Protein AF-A0AA88HQF0-F1 (afdb_monomer)

pLDDT: mean 72.41, std 20.45, range [32.59, 97.12]

Mean predicted aligned error: 21.18 Å

Solvent-accessible surface area (backbone atoms only — not comparable to full-atom values): 15411 Å² total; per-residue (Å²): 132,87,73,58,69,76,57,49,56,56,35,41,77,67,67,73,49,77,79,81,78,86,76,82,91,77,90,75,80,84,73,92,76,80,83,90,79,93,75,92,86,86,90,82,86,78,96,74,83,75,75,95,78,65,99,79,62,63,54,48,76,25,28,71,57,67,79,45,75,87,54,70,50,49,73,64,42,56,69,72,35,57,81,57,83,71,72,57,70,68,60,51,53,57,47,52,58,50,37,74,78,28,57,73,53,92,62,50,42,83,44,80,36,49,22,76,67,44,60,35,30,36,29,78,84,76,62,27,32,21,77,39,41,82,70,37,96,79,41,56,75,40,76,43,73,64,59,59,36,54,54,50,52,54,48,52,53,50,52,53,54,51,54,58,55,63,73,75,68,87,88,81,92,78,91,82,84,90,84,92,87,89,91,80,97,68,87,78,68,57,67,72,55,56,52,50,51,55,53,49,50,55,53,32,52,78,66,71,65,58,87,78,57,100,77,75,63,55,92,84,42,71,71,68,78,46,97,66,87,79,85,132

InterPro domains:
  IPR001202 WW domain [PS50020] (102-136)
  IPR036020 WW domain superfamily [SSF51045] (98-138)

Foldseek 3Di:
DDDDPVVVVVCVVVVNDDPPDDDDDDPDDPDDDDDDDDDDDDDDDDPPPDDPPDPPQQDDQQALCVLPLPDGDDPCRPVVRDDPPDADPVQVVVVVVLCVVVPADPQKDWDQRNNNSAIWIARNVPRWIFRHHPRDPPTDTDHDSVVVSVVVVVVVVVVVVVVVVVVPDDDDDDDDDDDDDDDDDDPPDPVVVVVVVVVVVVVCVVVVNDPDPPPNDDPPDPVVVDPDDDDD

Secondary structure (DSSP, 8-state):
-PPPHHHHHHHHHTT-S---------------------------S---------TT--S-TT-TTTT-TTPPPPHHHHHHS----SPPHHHHHHHHHHHHHSPPPTTEEEEEETTTTEEEEEETTT--EESS-TTSTT---B--HHHHHHHHHHHHHHHHHHHHHHHS----------------------HHHHHHHHHHHHHHHTTT-----TT---TTSGGGG--PPPP-

Sequence (232 aa):
MPLPPALAARLAKRGLLSKTVENESQEEIIAEDYDDRISKENISSNENKEEAGDSETLICRACPNKWNAYHACSIFCRQHWSLSLDPDPEYEKRRQLMLSQYPVPEGWKDVYDPGCKRHYYWCMASDEVSWFPPGHPKFYAGPPASKFREEIYQKEEQEENAADSAESGEESESDSSSEESVLSEEEEKPRRVIEREKKQEKRNVAKGKGKVEFNDLDPMDPASYSDIPRGD

Radius of gyration: 34.06 Å; Cα contacts (8 Å, |Δi|>4): 147; chains: 1; bounding box: 74×84×81 Å

Nearest PDB structures (foldseek):
  5v8w-assembly4_G  TM=4.209E-01  e=9.866E+00  Homo sapiens

Organism: Artemia franciscana (NCBI:txid6661)

Structure (mmCIF, N/CA/C/O backbone):
data_AF-A0AA88HQF0-F1
#
_entry.id   AF-A0AA88HQF0-F1
#
loop_
_atom_site.group_PDB
_atom_site.id
_atom_site.type_symbol
_atom_site.label_atom_id
_atom_site.label_alt_id
_atom_site.label_comp_id
_atom_site.label_asym_id
_atom_site.label_entity_id
_atom_site.label_seq_id
_atom_site.pdbx_PDB_ins_code
_atom_site.Cartn_x
_atom_site.Cartn_y
_atom_site.Cartn_z
_atom_site.occupancy
_atom_site.B_iso_or_equiv
_atom_site.auth_seq_id
_atom_site.auth_comp_id
_atom_site.auth_asym_id
_atom_site.auth_atom_id
_atom_site.pdbx_PDB_model_num
ATOM 1 N N . MET A 1 1 ? 8.906 -2.727 -60.456 1.00 63.53 1 MET A N 1
ATOM 2 C CA . MET A 1 1 ? 9.831 -3.782 -60.932 1.00 63.53 1 MET A CA 1
ATOM 3 C C . MET A 1 1 ? 9.444 -5.084 -60.248 1.00 63.53 1 MET A C 1
ATOM 5 O O . MET A 1 1 ? 9.304 -5.050 -59.030 1.00 63.53 1 MET A O 1
ATOM 9 N N . PRO A 1 2 ? 9.204 -6.186 -60.976 1.00 78.06 2 PRO A N 1
ATOM 10 C CA . PRO A 1 2 ? 8.849 -7.462 -60.356 1.00 78.06 2 PRO A CA 1
ATOM 11 C C . PRO A 1 2 ? 10.012 -7.987 -59.503 1.00 78.06 2 PRO A C 1
ATOM 13 O O . PRO A 1 2 ? 11.174 -7.889 -59.901 1.00 78.06 2 PRO A O 1
ATOM 16 N N . LEU A 1 3 ? 9.702 -8.515 -58.315 1.00 80.62 3 LEU A N 1
ATOM 17 C CA . LEU A 1 3 ? 10.710 -9.104 -57.433 1.00 80.62 3 LEU A CA 1
ATOM 18 C C . LEU A 1 3 ? 11.290 -10.377 -58.075 1.00 80.62 3 LEU A C 1
ATOM 20 O O . LEU A 1 3 ? 10.532 -11.181 -58.622 1.00 80.62 3 LEU A O 1
ATOM 24 N N . PRO A 1 4 ? 12.611 -10.613 -57.984 1.00 87.00 4 PRO A N 1
ATOM 25 C CA . PRO A 1 4 ? 13.206 -11.848 -58.473 1.00 87.00 4 PRO A CA 1
ATOM 26 C C . PRO A 1 4 ? 12.623 -13.065 -57.724 1.00 87.00 4 PRO A C 1
ATOM 28 O O . PRO A 1 4 ? 12.470 -13.025 -56.496 1.00 87.00 4 PRO A O 1
ATOM 31 N N . PRO A 1 5 ? 12.333 -14.174 -58.428 1.00 83.00 5 PRO A N 1
ATOM 32 C CA . PRO A 1 5 ? 11.525 -15.288 -57.913 1.00 83.00 5 PRO A CA 1
ATOM 33 C C . PRO A 1 5 ? 12.120 -15.956 -56.664 1.00 83.00 5 PRO A C 1
ATOM 35 O O . PRO A 1 5 ? 11.392 -16.362 -55.758 1.00 83.00 5 PRO A O 1
ATOM 38 N N . ALA A 1 6 ? 13.451 -16.004 -56.558 1.00 81.75 6 ALA A N 1
ATOM 39 C CA . ALA A 1 6 ? 14.142 -16.545 -55.386 1.00 81.75 6 ALA A CA 1
ATOM 40 C C . ALA A 1 6 ? 13.925 -15.702 -54.112 1.00 81.75 6 ALA A C 1
ATOM 42 O O . ALA A 1 6 ? 13.880 -16.239 -53.002 1.00 81.75 6 ALA A O 1
ATOM 43 N N . LEU A 1 7 ? 13.784 -14.383 -54.263 1.00 84.12 7 LEU A N 1
ATOM 44 C CA . LEU A 1 7 ? 13.564 -13.452 -53.158 1.00 84.12 7 LEU A CA 1
ATOM 45 C C . LEU A 1 7 ? 12.087 -13.486 -52.734 1.00 84.12 7 LEU A C 1
ATOM 47 O O . LEU A 1 7 ? 11.796 -13.613 -51.546 1.00 84.12 7 LEU A O 1
ATOM 51 N N . ALA A 1 8 ? 11.164 -13.519 -53.701 1.00 85.56 8 ALA A N 1
ATOM 52 C CA . ALA A 1 8 ? 9.730 -13.667 -53.446 1.00 85.56 8 ALA A CA 1
ATOM 53 C C . ALA A 1 8 ? 9.399 -14.954 -52.664 1.00 85.56 8 ALA A C 1
ATOM 55 O O . ALA A 1 8 ? 8.691 -14.902 -51.662 1.00 85.56 8 ALA A O 1
ATOM 56 N N . ALA A 1 9 ? 9.989 -16.099 -53.026 1.00 84.19 9 ALA A N 1
ATOM 57 C CA . ALA A 1 9 ? 9.783 -17.354 -52.294 1.00 84.19 9 ALA A CA 1
ATOM 58 C C . ALA A 1 9 ? 10.286 -17.292 -50.839 1.00 84.19 9 ALA A C 1
ATOM 60 O O . ALA A 1 9 ? 9.684 -17.872 -49.934 1.00 84.19 9 ALA A O 1
ATOM 61 N N . ARG A 1 10 ? 11.392 -16.577 -50.592 1.00 88.25 10 ARG A N 1
ATOM 62 C CA . ARG A 1 10 ? 11.942 -16.382 -49.241 1.00 88.25 10 ARG A CA 1
ATOM 63 C C . ARG A 1 10 ? 11.083 -15.455 -48.388 1.00 88.25 10 ARG A C 1
ATOM 65 O O . ARG A 1 10 ? 10.950 -15.707 -47.194 1.00 88.25 10 ARG A O 1
ATOM 72 N N . LEU A 1 11 ? 10.515 -14.413 -48.986 1.00 87.06 11 LEU A N 1
ATOM 73 C CA . LEU A 1 11 ? 9.600 -13.497 -48.306 1.00 87.06 11 LEU A CA 1
ATOM 74 C C . LEU A 1 11 ? 8.249 -14.163 -48.022 1.00 87.06 11 LEU A C 1
ATOM 76 O O . LEU A 1 11 ? 7.747 -14.044 -46.910 1.00 87.06 11 LEU A O 1
ATOM 80 N N . ALA A 1 12 ? 7.723 -14.955 -48.961 1.00 83.19 12 ALA A N 1
ATOM 81 C CA . ALA A 1 12 ? 6.502 -15.737 -48.766 1.00 83.19 12 ALA A CA 1
ATOM 82 C C . ALA A 1 12 ? 6.648 -16.765 -47.630 1.00 83.19 12 ALA A C 1
ATOM 84 O O . ALA A 1 12 ? 5.784 -16.852 -46.765 1.00 83.19 12 ALA A O 1
ATOM 85 N N . LYS A 1 13 ? 7.785 -17.477 -47.549 1.00 84.56 13 LYS A N 1
ATOM 86 C CA . LYS A 1 13 ? 8.086 -18.387 -46.423 1.00 84.56 13 LYS A CA 1
ATOM 87 C C . LYS A 1 13 ? 8.153 -17.687 -45.063 1.00 84.56 13 LYS A C 1
ATOM 89 O O . LYS A 1 13 ? 8.013 -18.345 -44.040 1.00 84.56 13 LYS A O 1
ATOM 94 N N . ARG A 1 14 ? 8.404 -16.378 -45.051 1.00 88.56 14 ARG A N 1
ATOM 95 C CA . ARG A 1 14 ? 8.446 -15.543 -43.845 1.00 88.56 14 ARG A CA 1
ATOM 96 C C . ARG A 1 14 ? 7.137 -14.793 -43.587 1.00 88.56 14 ARG A C 1
ATOM 98 O O . ARG A 1 14 ? 7.100 -13.979 -42.676 1.00 88.56 14 ARG A O 1
ATOM 105 N N . GLY A 1 15 ? 6.093 -15.039 -44.384 1.00 80.81 15 GLY A N 1
ATOM 106 C CA . GLY A 1 15 ? 4.798 -14.365 -44.255 1.00 80.81 15 GLY A CA 1
ATOM 107 C C . GLY A 1 15 ? 4.809 -12.886 -44.656 1.00 80.81 15 GLY A C 1
ATOM 108 O O . GLY A 1 15 ? 3.868 -12.170 -44.347 1.00 80.81 15 GLY A O 1
ATOM 109 N N . LEU A 1 16 ? 5.858 -12.416 -45.340 1.00 82.81 16 LEU A N 1
ATOM 110 C CA . LEU A 1 16 ? 6.041 -11.004 -45.714 1.00 82.81 16 LEU A CA 1
ATOM 111 C C . LEU A 1 16 ? 5.408 -10.639 -47.066 1.00 82.81 16 LEU A C 1
ATOM 113 O O . LEU A 1 16 ? 5.425 -9.478 -47.461 1.00 82.81 16 LEU A O 1
ATOM 117 N N . LEU A 1 17 ? 4.885 -11.625 -47.795 1.00 72.31 17 LEU A N 1
ATOM 118 C CA . LEU A 1 17 ? 4.104 -11.418 -49.010 1.00 72.31 17 LEU A CA 1
ATOM 119 C C . LEU A 1 17 ? 2.724 -12.029 -48.785 1.00 72.31 17 LEU A C 1
ATOM 121 O O . LEU A 1 17 ? 2.597 -13.254 -48.716 1.00 72.31 17 LEU A O 1
ATOM 125 N N . SER A 1 18 ? 1.702 -11.181 -48.671 1.00 62.44 18 SER A N 1
ATOM 126 C CA . SER A 1 18 ? 0.315 -11.615 -48.789 1.00 62.44 18 SER A CA 1
ATOM 127 C C . SER A 1 18 ? 0.100 -12.098 -50.222 1.00 62.44 18 SER A C 1
ATOM 129 O O . SER A 1 18 ? 0.489 -11.436 -51.185 1.00 62.44 18 SER A O 1
ATOM 131 N N . LYS A 1 19 ? -0.469 -13.296 -50.382 1.00 53.62 19 LYS A N 1
ATOM 132 C CA . LYS A 1 19 ? -0.959 -13.744 -51.687 1.00 53.62 19 LYS A CA 1
ATOM 133 C C . LYS A 1 19 ? -1.971 -12.700 -52.152 1.00 53.62 19 LYS A C 1
ATOM 135 O O . LYS A 1 19 ? -3.024 -12.565 -51.539 1.00 53.62 19 LYS A O 1
ATOM 140 N N . THR A 1 20 ? -1.639 -11.966 -53.205 1.00 44.56 20 THR A N 1
ATOM 141 C CA . THR A 1 20 ? -2.606 -11.193 -53.977 1.00 44.56 20 THR A CA 1
ATOM 142 C C . THR A 1 20 ? -3.605 -12.189 -54.550 1.00 44.56 20 THR A C 1
ATOM 144 O O . THR A 1 20 ? -3.303 -12.912 -55.499 1.00 44.56 20 THR A O 1
ATOM 147 N N . VAL A 1 21 ? -4.751 -12.300 -53.885 1.00 43.12 21 VAL A N 1
ATOM 148 C CA . VAL A 1 21 ? -5.935 -12.971 -54.407 1.00 43.12 21 VAL A CA 1
ATOM 149 C C . VAL A 1 21 ? -6.548 -11.992 -55.399 1.00 43.12 21 VAL A C 1
ATOM 151 O O . VAL A 1 21 ? -7.242 -11.060 -55.010 1.00 43.12 21 VAL A O 1
ATOM 154 N N . GLU A 1 22 ? -6.227 -12.159 -56.677 1.00 41.03 22 GLU A N 1
ATOM 155 C CA . GLU A 1 22 ? -7.126 -11.718 -57.737 1.00 41.03 22 GLU A CA 1
ATOM 156 C C . GLU A 1 22 ? -8.150 -12.839 -57.928 1.00 41.03 22 GLU A C 1
ATOM 158 O O . GLU A 1 22 ? -7.775 -13.951 -58.293 1.00 41.03 22 GLU A O 1
ATOM 163 N N . ASN A 1 23 ? -9.408 -12.558 -57.586 1.00 37.12 23 ASN A N 1
ATOM 164 C CA . ASN A 1 23 ? -10.603 -13.199 -58.134 1.00 37.12 23 ASN A CA 1
ATOM 165 C C . ASN A 1 23 ? -11.825 -12.324 -57.802 1.00 37.12 23 ASN A C 1
ATOM 167 O O . ASN A 1 23 ? -12.259 -12.241 -56.659 1.00 37.12 23 ASN A O 1
ATOM 171 N N . GLU A 1 24 ? -12.267 -11.604 -58.832 1.00 38.41 24 GLU A N 1
ATOM 172 C CA . GLU A 1 24 ? -13.650 -11.431 -59.297 1.00 38.41 24 GLU A CA 1
ATOM 173 C C . GLU A 1 24 ? -14.805 -11.381 -58.270 1.00 38.41 24 GLU A C 1
ATOM 175 O O . GLU A 1 24 ? -15.213 -12.380 -57.689 1.00 38.41 24 GLU A O 1
ATOM 180 N N . SER A 1 25 ? -15.404 -10.185 -58.188 1.00 47.59 25 SER A N 1
ATOM 181 C CA . SER A 1 25 ? -16.850 -9.912 -58.100 1.00 47.59 25 SER A CA 1
ATOM 182 C C . SER A 1 25 ? -17.719 -10.817 -57.217 1.00 47.59 25 SER A C 1
ATOM 184 O O . SER A 1 25 ? -18.354 -11.742 -57.721 1.00 47.59 25 SER A O 1
ATOM 186 N N . GLN A 1 26 ? -17.909 -10.420 -55.957 1.00 38.53 26 GLN A N 1
ATOM 187 C CA . GLN A 1 26 ? -19.184 -10.601 -55.258 1.00 38.53 26 GLN A CA 1
ATOM 188 C C . GLN A 1 26 ? -19.494 -9.318 -54.477 1.00 38.53 26 GLN A C 1
ATOM 190 O O . GLN A 1 26 ? -18.793 -8.951 -5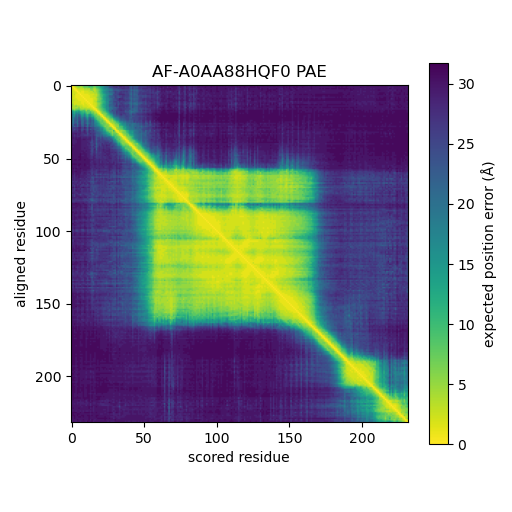3.539 1.00 38.53 26 GLN A O 1
ATOM 195 N N . GLU A 1 27 ? -20.511 -8.590 -54.938 1.00 46.66 27 GLU A N 1
ATOM 196 C CA . GLU A 1 27 ? -21.174 -7.538 -54.171 1.00 46.66 27 GLU A CA 1
ATOM 197 C C . GLU A 1 27 ? -21.836 -8.198 -52.957 1.00 46.66 27 GLU A C 1
ATOM 199 O O . GLU A 1 27 ? -22.872 -8.850 -53.086 1.00 46.66 27 GLU A O 1
ATOM 204 N N . GLU A 1 28 ? -21.225 -8.078 -51.781 1.00 47.44 28 GLU A N 1
ATOM 205 C CA . GLU A 1 28 ? -21.822 -8.557 -50.538 1.00 47.44 28 GLU A CA 1
ATOM 206 C C . GLU A 1 28 ? -22.575 -7.420 -49.849 1.00 47.44 28 GLU A C 1
ATOM 208 O O . GLU A 1 28 ? -22.025 -6.417 -49.393 1.00 47.44 28 GLU A O 1
ATOM 213 N N . ILE A 1 29 ? -23.890 -7.608 -49.838 1.00 47.50 29 ILE A N 1
ATOM 214 C CA . ILE A 1 29 ? -24.902 -6.843 -49.126 1.00 47.50 29 ILE A CA 1
ATOM 215 C C . ILE A 1 29 ? -24.632 -7.025 -47.630 1.00 47.50 29 ILE A C 1
ATOM 217 O O . ILE A 1 29 ? -24.851 -8.105 -47.084 1.00 47.50 29 ILE A O 1
ATOM 221 N N . ILE A 1 30 ? -24.157 -5.973 -46.964 1.00 39.47 30 ILE A N 1
ATOM 222 C CA . ILE A 1 30 ? -24.035 -5.938 -45.504 1.00 39.47 30 ILE A CA 1
ATOM 223 C C . ILE A 1 30 ? -25.450 -5.731 -44.958 1.00 39.47 30 ILE A C 1
ATOM 225 O O . ILE A 1 30 ? -25.899 -4.604 -44.761 1.00 39.47 30 ILE A O 1
ATOM 229 N N . ALA A 1 31 ? -26.189 -6.829 -44.812 1.00 43.91 31 ALA A N 1
ATOM 230 C CA . ALA A 1 31 ? -27.416 -6.836 -44.038 1.00 43.91 31 ALA A CA 1
ATOM 231 C C . ALA A 1 31 ? -27.040 -6.750 -42.555 1.00 43.91 31 ALA A C 1
ATOM 233 O O . ALA A 1 31 ? -26.369 -7.630 -42.017 1.00 43.91 31 ALA A O 1
ATOM 234 N N . GLU A 1 32 ? -27.464 -5.661 -41.922 1.00 47.69 32 GLU A N 1
ATOM 235 C CA . GLU A 1 32 ? -27.621 -5.558 -40.478 1.00 47.69 32 GLU A CA 1
ATOM 236 C C . GLU A 1 32 ? -28.616 -6.640 -40.038 1.00 47.69 32 GLU A C 1
ATOM 238 O O . GLU A 1 32 ? -29.811 -6.523 -40.305 1.00 47.69 32 GLU A O 1
ATOM 243 N N . ASP A 1 33 ? -28.133 -7.704 -39.394 1.00 52.19 33 ASP A N 1
ATOM 244 C CA . ASP A 1 33 ? -28.995 -8.585 -38.615 1.00 52.19 33 ASP A CA 1
ATOM 245 C C . ASP A 1 33 ? -28.319 -8.977 -37.298 1.00 52.19 33 ASP A C 1
ATOM 247 O O . ASP A 1 33 ? -27.108 -9.189 -37.206 1.00 52.19 33 ASP A O 1
ATOM 251 N N . TYR A 1 34 ? -29.149 -8.949 -36.270 1.00 49.88 34 TYR A N 1
ATOM 252 C CA . TYR A 1 34 ? -28.837 -8.764 -34.861 1.00 49.88 34 TYR A CA 1
ATOM 253 C C . TYR A 1 34 ? -28.250 -9.998 -34.150 1.00 49.88 34 TYR A C 1
ATOM 255 O O . TYR A 1 34 ? -28.480 -11.139 -34.538 1.00 49.88 34 TYR A O 1
ATOM 263 N N . ASP A 1 35 ? -27.548 -9.698 -33.054 1.00 52.38 35 ASP A N 1
ATOM 264 C CA . ASP A 1 35 ? -27.353 -10.433 -31.793 1.00 52.38 35 ASP A CA 1
ATOM 265 C C . ASP A 1 35 ? -27.401 -11.977 -31.725 1.00 52.38 35 ASP A C 1
ATOM 267 O O . ASP A 1 35 ? -28.382 -12.656 -32.019 1.00 52.38 35 ASP A O 1
ATOM 271 N N . ASP A 1 36 ? -26.345 -12.477 -31.073 1.00 52.47 36 ASP A N 1
ATOM 272 C CA . ASP A 1 36 ? -26.303 -13.651 -30.201 1.00 52.47 36 ASP A CA 1
ATOM 273 C C . ASP A 1 36 ? -26.620 -15.035 -30.787 1.00 52.47 36 ASP A C 1
ATOM 275 O O . ASP A 1 36 ? -27.718 -15.579 -30.651 1.00 52.47 36 ASP A O 1
ATOM 279 N N . ARG A 1 37 ? -25.547 -15.738 -31.189 1.00 42.09 37 ARG A N 1
ATOM 280 C CA . ARG A 1 37 ? -25.244 -17.064 -30.612 1.00 42.09 37 ARG A CA 1
ATOM 281 C C . ARG A 1 37 ? -23.806 -17.522 -30.852 1.00 42.09 37 ARG A C 1
ATOM 283 O O . ARG A 1 37 ? -23.374 -17.828 -31.957 1.00 42.09 37 ARG A O 1
ATOM 290 N N . ILE A 1 38 ? -23.108 -17.657 -29.730 1.00 49.81 38 ILE A N 1
ATOM 291 C CA . ILE A 1 38 ? -21.856 -18.382 -29.523 1.00 49.81 38 ILE A CA 1
ATOM 292 C C . ILE A 1 38 ? -21.852 -19.721 -30.280 1.00 49.81 38 ILE A C 1
ATOM 294 O O . ILE A 1 38 ? -22.643 -20.613 -29.977 1.00 49.81 38 ILE A O 1
ATOM 298 N N . SER A 1 39 ? -20.864 -19.921 -31.152 1.00 37.00 39 SER A N 1
ATOM 299 C CA . SER A 1 39 ? -20.267 -21.242 -31.350 1.00 37.00 39 SER A CA 1
ATOM 300 C C . SER A 1 39 ? -18.747 -21.107 -31.366 1.00 37.00 39 SER A C 1
ATOM 302 O O . SER A 1 39 ? -18.141 -20.383 -32.150 1.00 37.00 39 SER A O 1
ATOM 304 N N . LYS A 1 40 ? -18.151 -21.742 -30.358 1.00 47.88 40 LYS A N 1
ATOM 305 C CA . LYS A 1 40 ? -16.718 -21.909 -30.163 1.00 47.88 40 LYS A CA 1
ATOM 306 C C . LYS A 1 40 ? -16.168 -22.675 -31.358 1.00 47.88 40 LYS A C 1
ATOM 308 O O . LYS A 1 40 ? -16.603 -23.800 -31.538 1.00 47.88 40 LYS A O 1
ATOM 313 N N . GLU A 1 41 ? -15.199 -22.113 -32.075 1.00 39.25 41 GLU A N 1
ATOM 314 C CA . GLU A 1 41 ? -14.149 -22.864 -32.780 1.00 39.25 41 GLU A CA 1
ATOM 315 C C . GLU A 1 41 ? -13.115 -21.895 -33.375 1.00 39.25 41 GLU A C 1
ATOM 317 O O . GLU A 1 41 ? -13.228 -21.444 -34.509 1.00 39.25 41 GLU A O 1
ATOM 322 N N . ASN A 1 42 ? -12.140 -21.508 -32.541 1.00 34.28 42 ASN A N 1
ATOM 323 C CA . ASN A 1 42 ? -10.717 -21.325 -32.879 1.00 34.28 42 ASN A CA 1
ATOM 324 C C . ASN A 1 42 ? -9.990 -20.669 -31.693 1.00 34.28 42 ASN A C 1
ATOM 326 O O . ASN A 1 42 ? -9.655 -19.487 -31.694 1.00 34.28 42 ASN A O 1
ATOM 330 N N . ILE A 1 43 ? -9.766 -21.468 -30.646 1.00 46.25 43 ILE A N 1
ATOM 331 C CA . ILE A 1 43 ? -8.831 -21.166 -29.559 1.00 46.25 43 ILE A CA 1
ATOM 332 C C . ILE A 1 43 ? -7.610 -22.061 -29.763 1.00 46.25 43 ILE A C 1
ATOM 334 O O . ILE A 1 43 ? -7.658 -23.249 -29.464 1.00 46.25 43 ILE A O 1
ATOM 338 N N . SER A 1 44 ? -6.542 -21.476 -30.300 1.00 33.03 44 SER A N 1
ATOM 339 C CA . SER A 1 44 ? -5.134 -21.866 -30.133 1.00 33.03 44 SER A CA 1
ATOM 340 C C . SER A 1 44 ? -4.338 -20.769 -30.852 1.00 33.03 44 SER A C 1
ATOM 342 O O . SER A 1 44 ? -4.494 -20.600 -32.052 1.00 33.03 44 SER A O 1
ATOM 344 N N . SER A 1 45 ? -3.540 -19.904 -30.241 1.00 36.34 45 SER A N 1
ATOM 345 C CA . SER A 1 45 ? -2.760 -20.011 -29.016 1.00 36.34 45 SER A CA 1
ATOM 346 C C . SER A 1 45 ? -2.261 -18.604 -28.674 1.00 36.34 45 SER A C 1
ATOM 348 O O . SER A 1 45 ? -1.435 -18.060 -29.407 1.00 36.34 45 SER A O 1
ATOM 350 N N . ASN A 1 46 ? -2.754 -18.018 -27.585 1.00 33.16 46 ASN A N 1
ATOM 351 C CA . ASN A 1 46 ? -2.000 -17.019 -26.830 1.00 33.16 46 ASN A CA 1
ATOM 352 C C . ASN A 1 46 ? -2.584 -16.939 -25.415 1.00 33.16 46 ASN A C 1
ATOM 354 O O . ASN A 1 46 ? -3.475 -16.143 -25.120 1.00 33.16 46 ASN A O 1
ATOM 358 N N . GLU A 1 47 ? -2.125 -17.837 -24.549 1.00 40.88 47 GLU A N 1
ATOM 359 C CA . GLU A 1 47 ? -2.342 -17.729 -23.111 1.00 40.88 47 GLU A CA 1
ATOM 360 C C . GLU A 1 47 ? -1.444 -16.609 -22.585 1.00 40.88 47 GLU A C 1
ATOM 362 O O . GLU A 1 47 ? -0.303 -16.828 -22.208 1.00 40.88 47 GLU A O 1
ATOM 367 N N . ASN A 1 48 ? -1.966 -15.388 -22.657 1.00 36.28 48 ASN A N 1
ATOM 368 C CA . ASN A 1 48 ? -1.673 -14.274 -21.758 1.00 36.28 48 ASN A CA 1
ATOM 369 C C . ASN A 1 48 ? -2.941 -13.425 -21.721 1.00 36.28 48 ASN A C 1
ATOM 371 O O . ASN A 1 48 ? -3.022 -12.321 -22.253 1.00 36.28 48 ASN A O 1
ATOM 375 N N . LYS A 1 49 ? -3.985 -14.028 -21.158 1.00 40.31 49 LYS A N 1
ATOM 376 C CA . LYS A 1 49 ? -5.238 -13.365 -20.824 1.00 40.31 49 LYS A CA 1
ATOM 377 C C . LYS A 1 49 ? -5.106 -12.864 -19.385 1.00 40.31 49 LYS A C 1
ATOM 379 O O . LYS A 1 49 ? -5.762 -13.374 -18.487 1.00 40.31 49 LYS A O 1
ATOM 384 N N . GLU A 1 50 ? -4.198 -11.916 -19.172 1.00 42.19 50 GLU A N 1
ATOM 385 C CA . GLU A 1 50 ? -4.284 -11.040 -18.007 1.00 42.19 50 GLU A CA 1
ATOM 386 C C . GLU A 1 50 ? -5.276 -9.938 -18.374 1.00 42.19 50 GLU A C 1
ATOM 388 O O . GLU A 1 50 ? -5.051 -9.150 -19.288 1.00 42.19 50 GLU A O 1
ATOM 393 N N . GLU A 1 51 ? -6.438 -10.029 -17.737 1.00 39.38 51 GLU A N 1
ATOM 394 C CA . GLU A 1 51 ? -7.451 -8.999 -17.518 1.00 39.38 51 GLU A CA 1
ATOM 395 C C . GLU A 1 51 ? -7.158 -7.641 -18.178 1.00 39.38 51 GLU A C 1
ATOM 397 O O . GLU A 1 51 ? -6.505 -6.759 -17.624 1.00 39.38 51 GLU A O 1
ATOM 402 N N . ALA A 1 52 ? -7.724 -7.452 -19.371 1.00 35.94 52 ALA A N 1
ATOM 403 C CA . ALA A 1 52 ? -8.047 -6.130 -19.879 1.00 35.94 52 ALA A CA 1
ATOM 404 C C . ALA A 1 52 ? -9.143 -5.542 -18.975 1.00 35.94 52 ALA A C 1
ATOM 406 O O . ALA A 1 52 ? -10.331 -5.779 -19.182 1.00 35.94 52 ALA A O 1
ATOM 407 N N . GLY A 1 53 ? -8.708 -4.853 -17.926 1.00 37.03 53 GLY A N 1
ATOM 408 C CA . GLY A 1 53 ? -9.558 -4.245 -16.911 1.00 37.03 53 GLY A CA 1
ATOM 409 C C . GLY A 1 53 ? -8.735 -3.383 -15.962 1.00 37.03 53 GLY A C 1
ATOM 410 O O . GLY A 1 53 ? -8.678 -3.681 -14.780 1.00 37.03 53 GLY A O 1
ATOM 411 N N . ASP A 1 54 ? -8.008 -2.409 -16.511 1.00 41.50 54 ASP A N 1
ATOM 412 C CA . ASP A 1 54 ? -7.858 -1.066 -15.931 1.00 41.50 54 ASP A CA 1
ATOM 413 C C . ASP A 1 54 ? -6.858 -0.271 -16.769 1.00 41.50 54 ASP A C 1
ATOM 415 O O . ASP A 1 54 ? -5.639 -0.356 -16.613 1.00 41.50 54 ASP A O 1
ATOM 419 N N . SER A 1 55 ? -7.390 0.561 -17.654 1.00 49.28 55 SER A N 1
ATOM 420 C CA . SER A 1 55 ? -6.667 1.680 -18.257 1.00 49.28 55 SER A CA 1
ATOM 421 C C . SER A 1 55 ? -6.338 2.798 -17.248 1.00 49.28 55 SER A C 1
ATOM 423 O O . SER A 1 55 ? -5.800 3.820 -17.658 1.00 49.28 55 SER A O 1
ATOM 425 N N . GLU A 1 56 ? -6.600 2.604 -15.949 1.00 49.06 56 GLU A N 1
ATOM 426 C CA . GLU A 1 56 ? -6.527 3.648 -14.915 1.00 49.06 56 GLU A CA 1
ATOM 427 C C . GLU A 1 56 ? -5.384 3.474 -13.894 1.00 49.06 56 GLU A C 1
ATOM 429 O O . GLU A 1 56 ? -5.146 4.363 -13.080 1.00 49.06 56 GLU A O 1
ATOM 434 N N . THR A 1 57 ? -4.623 2.370 -13.899 1.00 53.12 57 THR A N 1
ATOM 435 C CA . THR A 1 57 ? -3.506 2.209 -12.947 1.00 53.12 57 THR A CA 1
ATOM 436 C C . THR A 1 57 ? -2.156 2.155 -13.650 1.00 53.12 57 THR A C 1
ATOM 438 O O . THR A 1 57 ? -1.623 1.111 -14.018 1.00 53.12 57 THR A O 1
ATOM 441 N N . LEU A 1 58 ? -1.526 3.328 -13.748 1.00 65.56 58 LEU A N 1
ATOM 442 C CA . LEU A 1 58 ? -0.144 3.565 -14.197 1.00 65.56 58 LEU A CA 1
ATOM 443 C C . LEU A 1 58 ? 0.930 2.828 -13.360 1.00 65.56 58 LEU A C 1
ATOM 445 O O . LEU A 1 58 ? 2.121 3.110 -13.494 1.00 65.56 58 LEU A O 1
ATOM 449 N N . ILE A 1 59 ? 0.547 1.895 -12.483 1.00 72.62 59 ILE A N 1
ATOM 450 C CA . ILE A 1 59 ? 1.400 1.250 -11.489 1.00 72.62 59 ILE A CA 1
ATOM 451 C C . ILE A 1 59 ? 1.247 -0.267 -11.582 1.00 72.62 59 ILE A C 1
ATOM 453 O O . ILE A 1 59 ? 0.244 -0.867 -11.215 1.00 72.62 59 ILE A O 1
ATOM 457 N N . CYS A 1 60 ? 2.317 -0.901 -12.026 1.00 81.12 60 CYS A N 1
ATOM 458 C CA . CYS A 1 60 ? 2.502 -2.333 -12.051 1.00 81.12 60 CYS A CA 1
ATOM 459 C C . CYS A 1 60 ? 2.498 -2.948 -10.636 1.00 81.12 60 CYS A C 1
ATOM 461 O O . CYS A 1 60 ? 3.231 -2.505 -9.748 1.00 81.12 60 CYS A O 1
ATOM 463 N N . ARG A 1 61 ? 1.675 -3.991 -10.426 1.00 82.75 61 ARG A N 1
ATOM 464 C CA . ARG A 1 61 ? 1.429 -4.623 -9.109 1.00 82.75 61 ARG A CA 1
ATOM 465 C C . ARG A 1 61 ? 2.697 -5.118 -8.408 1.00 82.75 61 ARG A C 1
ATOM 467 O O . ARG A 1 61 ? 2.795 -5.010 -7.191 1.00 82.75 61 ARG A O 1
ATOM 474 N N . ALA A 1 62 ? 3.668 -5.622 -9.165 1.00 87.44 62 ALA A N 1
ATOM 475 C CA . ALA A 1 62 ? 4.928 -6.141 -8.636 1.00 87.44 62 ALA A CA 1
ATOM 476 C C . ALA A 1 62 ? 6.051 -5.087 -8.544 1.00 87.44 62 ALA A C 1
ATOM 478 O O . ALA A 1 62 ? 7.189 -5.433 -8.236 1.00 87.44 62 ALA A O 1
ATOM 479 N N . CYS A 1 63 ? 5.770 -3.802 -8.797 1.00 89.12 63 CYS A N 1
ATOM 480 C CA . CYS A 1 63 ? 6.804 -2.774 -8.713 1.00 89.12 63 CYS A CA 1
ATOM 481 C C . CYS A 1 63 ? 7.303 -2.600 -7.272 1.00 89.12 63 CYS A C 1
ATOM 483 O O . CYS A 1 63 ? 6.495 -2.300 -6.389 1.00 89.12 63 CYS A O 1
ATOM 485 N N . PRO A 1 64 ? 8.621 -2.639 -7.019 1.00 88.6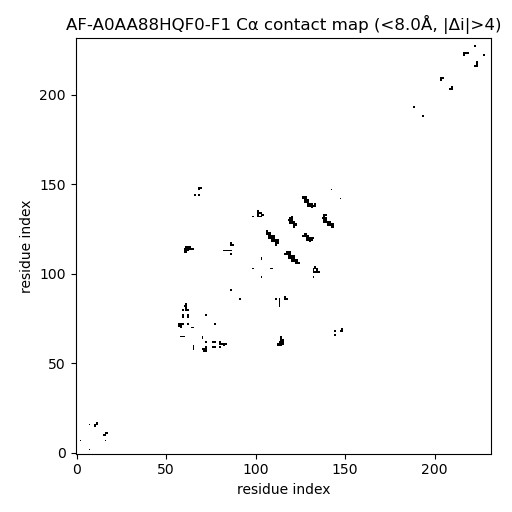2 64 PRO A N 1
ATOM 486 C CA . PRO A 1 64 ? 9.164 -2.344 -5.696 1.00 88.62 64 PRO A CA 1
ATOM 487 C C . PRO A 1 64 ? 8.966 -0.880 -5.288 1.00 88.62 64 PRO A C 1
ATOM 489 O O . PRO A 1 64 ? 9.017 -0.565 -4.105 1.00 88.62 64 PRO A O 1
ATOM 492 N N . ASN A 1 65 ? 8.727 0.022 -6.246 1.00 88.38 65 ASN A N 1
ATOM 493 C CA . ASN A 1 65 ? 8.488 1.444 -5.996 1.00 88.38 65 ASN A CA 1
ATOM 494 C C . ASN A 1 65 ? 6.987 1.798 -5.942 1.00 88.38 65 ASN A C 1
ATOM 496 O O . ASN A 1 65 ? 6.619 2.969 -5.942 1.00 88.38 65 ASN A O 1
ATOM 500 N N . LYS A 1 66 ? 6.099 0.794 -5.861 1.00 84.94 66 LYS A N 1
ATOM 501 C CA . LYS A 1 66 ? 4.640 0.971 -5.720 1.00 84.94 66 LYS A CA 1
ATOM 502 C C . LYS A 1 66 ? 4.219 1.598 -4.386 1.00 84.94 66 LYS A C 1
ATOM 504 O O . LYS A 1 66 ? 3.051 1.924 -4.220 1.00 84.94 66 LYS A O 1
ATOM 509 N N . TRP A 1 67 ? 5.109 1.802 -3.425 1.00 81.56 67 TRP A N 1
ATOM 510 C CA . TRP A 1 67 ? 4.788 2.547 -2.201 1.00 81.56 67 TRP A CA 1
ATOM 511 C C . TRP A 1 67 ? 4.993 4.059 -2.361 1.00 81.56 67 TRP A C 1
ATOM 513 O O . TRP A 1 67 ? 4.407 4.833 -1.611 1.00 81.56 67 TRP A O 1
ATOM 523 N N . ASN A 1 68 ? 5.792 4.499 -3.337 1.00 85.44 68 ASN A N 1
ATOM 524 C CA . ASN A 1 68 ? 5.989 5.917 -3.596 1.00 85.44 68 ASN A CA 1
ATOM 525 C C . ASN A 1 68 ? 4.762 6.475 -4.330 1.00 85.44 68 ASN A C 1
ATOM 527 O O . ASN A 1 68 ? 4.412 6.005 -5.416 1.00 85.44 68 ASN A O 1
ATOM 531 N N . ALA A 1 69 ? 4.098 7.465 -3.732 1.00 82.50 69 ALA A N 1
ATOM 532 C CA . ALA A 1 69 ? 2.913 8.095 -4.305 1.00 82.50 69 ALA A CA 1
ATOM 533 C C . ALA A 1 69 ? 3.203 8.743 -5.670 1.00 82.50 69 ALA A C 1
ATOM 535 O O . ALA A 1 69 ? 2.380 8.636 -6.569 1.00 82.50 69 ALA A O 1
ATOM 536 N N . TYR A 1 70 ? 4.411 9.284 -5.853 1.00 82.94 70 TYR A N 1
ATOM 537 C CA . TYR A 1 70 ? 4.845 9.990 -7.063 1.00 82.94 70 TYR A CA 1
ATOM 538 C C . TYR A 1 70 ? 5.454 9.077 -8.139 1.00 82.94 70 TYR A C 1
ATOM 540 O O . TYR A 1 70 ? 5.968 9.554 -9.150 1.00 82.94 70 TYR A O 1
ATOM 548 N N . HIS A 1 71 ? 5.485 7.759 -7.925 1.00 87.69 71 HIS A N 1
ATOM 549 C CA . HIS A 1 71 ? 6.052 6.839 -8.903 1.00 87.69 71 HIS A CA 1
ATOM 550 C C . HIS A 1 71 ? 5.008 6.380 -9.926 1.00 87.69 71 HIS A C 1
ATOM 552 O O . HIS A 1 71 ? 4.076 5.655 -9.584 1.00 87.69 71 HIS A O 1
ATOM 558 N N . ALA A 1 72 ? 5.251 6.696 -11.198 1.00 87.00 72 ALA A N 1
ATOM 559 C CA . ALA A 1 72 ? 4.580 6.073 -12.334 1.00 87.00 72 ALA A CA 1
ATOM 560 C C . ALA A 1 72 ? 5.432 4.917 -12.891 1.00 87.00 72 ALA A C 1
ATOM 562 O O . ALA A 1 72 ? 6.620 5.100 -13.189 1.00 87.00 72 ALA A O 1
ATOM 563 N N . CYS A 1 73 ? 4.846 3.724 -13.061 1.00 88.00 73 CYS A N 1
ATOM 564 C CA . CYS A 1 73 ? 5.562 2.599 -13.665 1.00 88.00 73 CYS A CA 1
ATOM 565 C C . CYS A 1 73 ? 5.873 2.904 -15.135 1.00 88.00 73 CYS A C 1
ATOM 567 O O . CYS A 1 73 ? 4.988 3.021 -15.988 1.00 88.00 73 CYS A O 1
ATOM 569 N N . SER A 1 74 ? 7.164 2.926 -15.456 1.00 90.06 74 SER A N 1
ATOM 570 C CA . SER A 1 74 ? 7.635 2.920 -16.839 1.00 90.06 74 SER A CA 1
ATOM 571 C C . SER A 1 74 ? 7.431 1.545 -17.494 1.00 90.06 74 SER A C 1
ATOM 573 O O . SER A 1 74 ? 7.137 0.548 -16.829 1.00 90.06 74 SER A O 1
ATOM 575 N N . ILE A 1 75 ? 7.636 1.468 -18.813 1.00 89.31 75 ILE A N 1
ATOM 576 C CA . ILE A 1 75 ? 7.615 0.197 -19.564 1.00 89.31 75 ILE A CA 1
ATOM 577 C C . ILE A 1 75 ? 8.616 -0.803 -18.967 1.00 89.31 75 ILE A C 1
ATOM 579 O O . ILE A 1 75 ? 8.292 -1.980 -18.819 1.00 89.31 75 ILE A O 1
ATOM 583 N N . PHE A 1 76 ? 9.792 -0.320 -18.551 1.00 89.38 76 PHE A N 1
ATOM 584 C CA . PHE A 1 76 ? 10.796 -1.138 -17.872 1.00 89.38 76 PHE A CA 1
ATOM 585 C C . PHE A 1 76 ? 10.223 -1.801 -16.619 1.00 89.38 76 PHE A C 1
ATOM 587 O O . PHE A 1 76 ? 10.443 -2.987 -16.400 1.00 89.38 76 PHE A O 1
ATOM 594 N N . CYS A 1 77 ? 9.434 -1.064 -15.831 1.00 89.56 77 CYS A N 1
ATOM 595 C CA . CYS A 1 77 ? 8.883 -1.588 -14.589 1.00 89.56 77 CYS A CA 1
ATOM 596 C C . CYS A 1 77 ? 7.951 -2.781 -14.843 1.00 89.56 77 CYS A C 1
ATOM 598 O O . CYS A 1 77 ? 8.040 -3.797 -14.161 1.00 89.56 77 CYS A O 1
ATOM 600 N N . ARG A 1 78 ? 7.107 -2.670 -15.875 1.00 85.38 78 ARG A N 1
ATOM 601 C CA . ARG A 1 78 ? 6.180 -3.731 -16.297 1.00 85.38 78 ARG A CA 1
ATOM 602 C C . ARG A 1 78 ? 6.894 -4.974 -16.831 1.00 85.38 78 ARG A C 1
ATOM 604 O O . ARG A 1 78 ? 6.407 -6.077 -16.639 1.00 85.38 78 ARG A O 1
ATOM 611 N N . GLN A 1 79 ? 8.025 -4.797 -17.512 1.00 86.19 79 GLN A N 1
ATOM 612 C CA . GLN A 1 79 ? 8.778 -5.906 -18.107 1.00 86.19 79 GLN A CA 1
ATOM 613 C C . GLN A 1 79 ? 9.713 -6.595 -17.109 1.00 86.19 79 GLN A C 1
ATOM 615 O O . GLN A 1 79 ? 9.935 -7.798 -17.207 1.00 86.19 79 GLN A O 1
ATOM 620 N N . HIS A 1 80 ? 10.295 -5.835 -16.179 1.00 85.06 80 HIS A N 1
ATOM 621 C CA . HIS A 1 80 ? 11.334 -6.333 -15.282 1.00 85.06 80 HIS A CA 1
ATOM 622 C C . HIS A 1 80 ? 10.772 -6.936 -13.995 1.00 85.06 80 HIS A C 1
ATOM 624 O O . HIS A 1 80 ? 11.306 -7.921 -13.486 1.00 85.06 80 HIS A O 1
ATOM 630 N N . TRP A 1 81 ? 9.685 -6.366 -13.478 1.00 85.38 81 TRP A N 1
ATOM 631 C CA . TRP A 1 81 ? 8.997 -6.893 -12.309 1.00 85.38 81 TRP A CA 1
ATOM 632 C C . TRP A 1 81 ? 7.737 -7.625 -12.765 1.00 85.38 81 TRP A C 1
ATOM 634 O O . TRP A 1 81 ? 6.645 -7.060 -12.794 1.00 85.38 81 TRP A O 1
ATOM 644 N N . SER A 1 82 ? 7.915 -8.889 -13.160 1.00 68.50 82 SER A N 1
ATOM 645 C CA . SER A 1 82 ? 6.808 -9.818 -13.392 1.00 68.50 82 SER A CA 1
ATOM 646 C C . SER A 1 82 ? 6.163 -10.221 -12.061 1.00 68.50 82 SER A C 1
ATOM 648 O O . SER A 1 82 ? 6.811 -10.198 -11.008 1.00 68.50 82 SER A O 1
ATOM 650 N N . LEU A 1 83 ? 4.876 -10.581 -12.086 1.00 71.44 83 LEU A N 1
ATOM 651 C CA . LEU A 1 83 ? 4.175 -11.062 -10.896 1.00 71.44 83 LEU A CA 1
ATOM 652 C C . LEU A 1 83 ? 4.746 -12.420 -10.466 1.00 71.44 83 LEU A C 1
ATOM 654 O O . LEU A 1 83 ? 4.314 -13.476 -10.913 1.00 71.44 83 LEU A O 1
ATOM 658 N N . SER A 1 84 ? 5.712 -12.393 -9.551 1.00 74.19 84 SER A N 1
ATOM 659 C CA . SER A 1 84 ? 5.948 -13.526 -8.659 1.00 74.19 84 SER A CA 1
ATOM 660 C C . SER A 1 84 ? 4.884 -13.458 -7.571 1.00 74.19 84 SER A C 1
ATOM 662 O O . SER A 1 84 ? 4.941 -12.594 -6.698 1.00 74.19 84 SER A O 1
ATOM 664 N N . LEU A 1 85 ? 3.866 -14.306 -7.689 1.00 76.19 85 LEU A N 1
ATOM 665 C CA . LEU A 1 85 ? 2.744 -14.345 -6.750 1.00 76.19 85 LEU A CA 1
ATOM 666 C C . LEU A 1 85 ? 3.099 -15.070 -5.451 1.00 76.19 85 LEU A C 1
ATOM 668 O O . LEU A 1 85 ? 2.485 -14.803 -4.420 1.00 76.19 85 LEU A O 1
ATOM 672 N N . ASP A 1 86 ? 4.100 -15.947 -5.498 1.00 84.50 86 ASP A N 1
ATOM 673 C CA . ASP A 1 86 ? 4.454 -16.782 -4.361 1.00 84.50 86 ASP A CA 1
ATOM 674 C C . ASP A 1 86 ? 5.405 -16.053 -3.397 1.00 84.50 86 ASP A C 1
ATOM 676 O O . ASP A 1 86 ? 6.443 -15.526 -3.825 1.00 84.50 86 ASP A O 1
ATOM 680 N N . PRO A 1 87 ? 5.093 -16.032 -2.087 1.00 88.88 87 PRO A N 1
ATOM 681 C CA . PRO A 1 87 ? 5.991 -15.496 -1.080 1.00 88.88 87 PRO A CA 1
ATOM 682 C C . PRO A 1 87 ? 7.247 -16.355 -0.933 1.00 88.88 87 PRO A C 1
ATOM 684 O O . PRO A 1 87 ? 7.232 -17.575 -1.092 1.00 88.88 87 PRO A O 1
ATOM 687 N N . ASP A 1 88 ? 8.344 -15.707 -0.543 1.00 92.19 88 ASP A N 1
ATOM 688 C CA . ASP A 1 88 ? 9.566 -16.406 -0.159 1.00 92.19 88 ASP A CA 1
ATOM 689 C C . ASP A 1 88 ? 9.286 -17.375 1.016 1.00 92.19 88 ASP A C 1
ATOM 691 O O . ASP A 1 88 ? 8.697 -16.966 2.026 1.00 92.19 88 ASP A O 1
ATOM 695 N N . PRO A 1 89 ? 9.689 -18.658 0.927 1.00 95.06 89 PRO A N 1
ATOM 696 C CA . PRO A 1 89 ? 9.357 -19.662 1.937 1.00 95.06 89 PRO A CA 1
ATOM 697 C C . PRO A 1 89 ? 9.947 -19.359 3.318 1.00 95.06 89 PRO A C 1
ATOM 699 O O . PRO A 1 89 ? 9.388 -19.779 4.334 1.00 95.06 89 PRO A O 1
ATOM 702 N N . GLU A 1 90 ? 11.083 -18.663 3.394 1.00 95.62 90 GLU A N 1
ATOM 703 C CA . GLU A 1 90 ? 11.662 -18.276 4.679 1.00 95.62 90 GLU A CA 1
ATOM 704 C C . GLU A 1 90 ? 10.855 -17.152 5.333 1.00 95.62 90 GLU A C 1
ATOM 706 O O . GLU A 1 90 ? 10.540 -17.215 6.527 1.00 95.62 90 GLU A O 1
ATOM 711 N N . TYR A 1 91 ? 10.465 -16.153 4.543 1.00 94.62 91 TYR A N 1
ATOM 712 C CA . TYR A 1 91 ? 9.540 -15.113 4.968 1.00 94.62 91 TYR A CA 1
ATOM 713 C C . TYR A 1 91 ? 8.210 -15.693 5.482 1.00 94.62 91 TYR A C 1
ATOM 715 O O . TYR A 1 91 ? 7.759 -15.306 6.566 1.00 94.62 91 TYR A O 1
ATOM 723 N N . GLU A 1 92 ? 7.624 -16.663 4.773 1.00 95.38 92 GLU A N 1
ATOM 724 C CA . GLU A 1 92 ? 6.340 -17.257 5.163 1.00 95.38 92 GLU A CA 1
ATOM 725 C C . GLU A 1 92 ? 6.426 -17.984 6.513 1.00 95.38 92 GLU A C 1
ATOM 727 O O . GLU A 1 92 ? 5.552 -17.830 7.366 1.00 95.38 92 GLU A O 1
ATOM 732 N N . LYS A 1 93 ? 7.535 -18.682 6.786 1.00 96.88 93 LYS A N 1
ATOM 733 C CA . LYS A 1 93 ? 7.778 -19.300 8.102 1.00 96.88 93 LYS A CA 1
ATOM 734 C C . LYS A 1 93 ? 7.798 -18.267 9.229 1.00 96.88 93 LYS A C 1
ATOM 736 O O . LYS A 1 93 ? 7.160 -18.465 10.262 1.00 96.88 93 LYS A O 1
ATOM 741 N N . ARG A 1 94 ? 8.513 -17.150 9.048 1.00 96.75 94 ARG A N 1
ATOM 742 C CA . ARG A 1 94 ? 8.570 -16.074 10.058 1.00 96.75 94 ARG A CA 1
ATOM 743 C C . ARG A 1 94 ? 7.194 -15.448 10.278 1.00 96.75 94 ARG A C 1
ATOM 745 O O . ARG A 1 94 ? 6.833 -15.137 11.412 1.00 96.75 94 ARG A O 1
ATOM 752 N N . ARG A 1 95 ? 6.419 -15.286 9.204 1.00 95.94 95 ARG A N 1
ATOM 753 C CA . ARG A 1 95 ? 5.046 -14.789 9.267 1.00 95.94 95 ARG A CA 1
ATOM 754 C C . ARG A 1 95 ? 4.133 -15.735 10.045 1.00 95.94 95 ARG A C 1
ATOM 756 O O . ARG A 1 95 ? 3.427 -15.266 10.930 1.00 95.94 95 ARG A O 1
ATOM 763 N N . GLN A 1 96 ? 4.176 -17.038 9.776 1.00 96.56 96 GLN A N 1
ATOM 764 C CA . GLN A 1 96 ? 3.367 -18.033 10.491 1.00 96.56 96 GLN A CA 1
ATOM 765 C C . GLN A 1 96 ? 3.674 -18.060 11.993 1.00 96.56 96 GLN A C 1
ATOM 767 O O . GLN A 1 96 ? 2.756 -18.108 12.809 1.00 96.56 96 GLN A O 1
ATOM 772 N N . LEU A 1 97 ? 4.950 -17.944 12.376 1.00 97.12 97 LEU A N 1
ATOM 773 C CA . LEU A 1 97 ? 5.340 -17.813 13.784 1.00 97.12 97 LEU A CA 1
ATOM 774 C C . LEU A 1 97 ? 4.755 -16.547 14.421 1.00 97.12 97 LEU A C 1
ATOM 776 O O . LEU A 1 97 ? 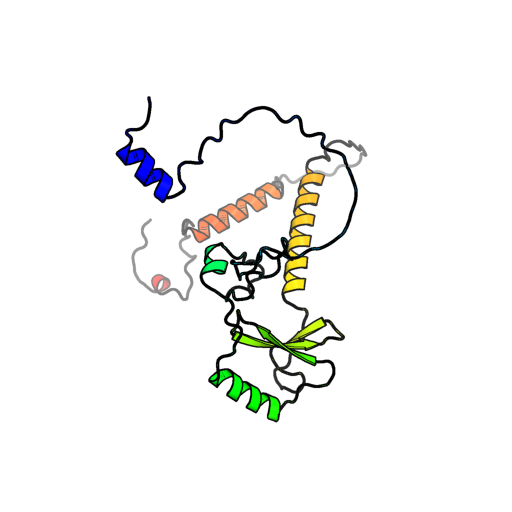4.242 -16.599 15.536 1.00 97.12 97 LEU A O 1
ATOM 780 N N . MET A 1 98 ? 4.775 -15.422 13.708 1.00 96.12 98 MET A N 1
ATOM 781 C CA . MET A 1 98 ? 4.171 -14.179 14.188 1.00 96.12 98 MET A CA 1
ATOM 782 C C . MET A 1 98 ? 2.647 -14.310 14.334 1.00 96.12 98 MET A C 1
ATOM 784 O O . MET A 1 98 ? 2.103 -13.916 15.362 1.00 96.12 98 MET A O 1
ATOM 788 N N . LEU A 1 99 ? 1.973 -14.954 13.378 1.00 96.25 99 LEU A N 1
ATOM 789 C CA . LEU A 1 99 ? 0.532 -15.214 13.433 1.00 96.25 99 LEU A CA 1
ATOM 790 C C . LEU A 1 99 ? 0.128 -16.213 14.523 1.00 96.25 99 LEU A C 1
ATOM 792 O O . LEU A 1 99 ? -0.967 -16.100 15.062 1.00 96.25 99 LEU A O 1
ATOM 796 N N . SER A 1 100 ? 1.003 -17.151 14.900 1.00 96.62 100 SER A N 1
ATOM 797 C CA . SER A 1 100 ? 0.740 -18.026 16.052 1.00 96.62 100 SER A CA 1
ATOM 798 C C . SER A 1 100 ? 0.694 -17.268 17.382 1.00 96.62 100 SER A C 1
ATOM 800 O O . SER A 1 100 ? 0.017 -17.705 18.308 1.00 96.62 100 SER A O 1
ATOM 802 N N . GLN A 1 101 ? 1.393 -16.131 17.479 1.00 97.00 101 GLN A N 1
ATOM 803 C CA . GLN A 1 101 ? 1.3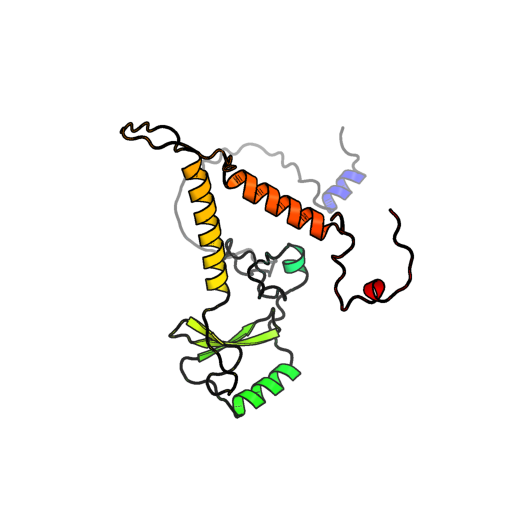61 -15.258 18.657 1.00 97.00 101 GLN A CA 1
ATOM 804 C C . GLN A 1 101 ? 0.248 -14.211 18.551 1.00 97.00 101 GLN A C 1
ATOM 806 O O . GLN A 1 101 ? -0.390 -13.881 19.547 1.00 97.00 101 GLN A O 1
ATOM 811 N N . TYR A 1 102 ? 0.013 -13.703 17.341 1.00 96.44 102 TYR A N 1
ATOM 812 C CA . TYR A 1 102 ? -0.938 -12.638 17.044 1.00 96.44 102 TYR A CA 1
ATOM 813 C C . TYR A 1 102 ? -1.878 -13.074 15.910 1.00 96.44 102 TYR A C 1
ATOM 815 O O . TYR A 1 102 ? -1.661 -12.688 14.755 1.00 96.44 102 TYR A O 1
ATOM 823 N N . PRO A 1 103 ? -2.903 -13.893 16.205 1.00 95.81 103 PRO A N 1
ATOM 824 C CA . PRO A 1 103 ? -3.845 -14.350 15.190 1.00 95.81 103 PRO A CA 1
ATOM 825 C C . PRO A 1 103 ? -4.624 -13.171 14.598 1.00 95.81 103 PRO A C 1
ATOM 827 O O . PRO A 1 103 ? -4.895 -12.179 15.279 1.00 95.81 103 PRO A O 1
ATOM 830 N N . VAL A 1 104 ? -4.985 -13.280 13.317 1.00 95.06 104 VAL A N 1
ATOM 831 C CA . VAL A 1 104 ? -5.775 -12.259 12.617 1.00 95.06 104 VAL A CA 1
ATOM 832 C C . VAL A 1 104 ? -7.222 -12.311 13.131 1.00 95.06 104 VAL A C 1
ATOM 834 O O . VAL A 1 104 ? -7.843 -13.370 13.027 1.00 95.06 104 VAL A O 1
ATOM 837 N N . PRO A 1 105 ? -7.764 -11.220 13.706 1.00 93.94 105 PRO A N 1
ATOM 838 C CA . PRO A 1 105 ? -9.154 -11.173 14.152 1.00 93.94 105 PRO A CA 1
ATOM 839 C C . PRO A 1 105 ? -10.143 -11.206 12.985 1.00 93.94 105 PRO A C 1
ATOM 841 O O . PRO A 1 105 ? -9.811 -10.853 11.854 1.00 93.94 105 PRO A O 1
ATOM 844 N N . GLU A 1 106 ? -11.391 -11.553 13.283 1.00 92.31 106 GLU A N 1
ATOM 845 C CA . GLU A 1 106 ? -12.481 -11.493 12.311 1.00 92.31 106 GLU A CA 1
ATOM 846 C C . GLU A 1 106 ? -12.693 -10.050 11.809 1.00 92.31 106 GLU A C 1
ATOM 848 O O . GLU A 1 106 ? -12.618 -9.091 12.578 1.00 92.31 106 GLU A O 1
ATOM 853 N N . GLY A 1 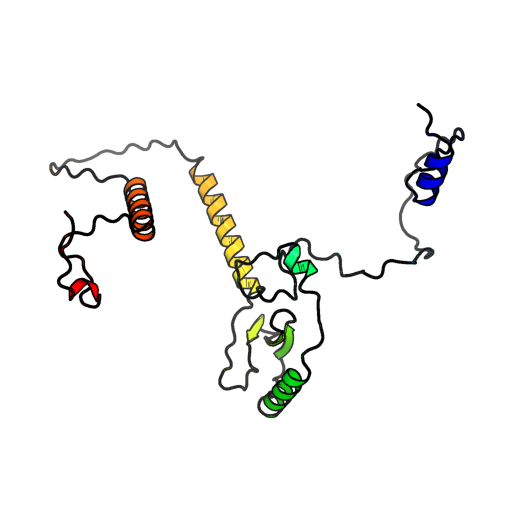107 ? -12.892 -9.889 10.498 1.00 94.25 107 GLY A N 1
ATOM 854 C CA . GLY A 1 107 ? -12.970 -8.582 9.826 1.00 94.25 107 GLY A CA 1
ATOM 855 C C . GLY A 1 107 ? -11.642 -8.065 9.261 1.00 94.25 107 GLY A C 1
ATOM 856 O O . GLY A 1 107 ? -11.654 -7.153 8.431 1.00 94.25 107 GLY A O 1
ATOM 857 N N . TRP A 1 108 ? -10.513 -8.675 9.635 1.00 96.31 108 TRP A N 1
ATOM 858 C CA . TRP A 1 108 ? -9.210 -8.415 9.025 1.00 96.31 108 TRP A CA 1
ATOM 859 C C . TRP A 1 108 ? -8.831 -9.531 8.055 1.00 96.31 108 TRP A C 1
ATOM 861 O O . TRP A 1 108 ? -8.980 -10.714 8.351 1.00 96.31 108 TRP A O 1
ATOM 871 N N . LYS A 1 109 ? -8.303 -9.144 6.897 1.00 96.12 109 LYS A N 1
ATOM 872 C CA . LYS A 1 109 ? -7.821 -10.047 5.855 1.00 96.12 109 LYS A CA 1
ATOM 873 C C . LYS A 1 109 ? -6.332 -9.843 5.639 1.00 96.12 109 LYS A C 1
ATOM 875 O O . LYS A 1 109 ? -5.867 -8.712 5.534 1.00 96.12 109 LYS A O 1
ATOM 880 N N . ASP A 1 110 ? -5.583 -10.928 5.545 1.00 94.94 110 ASP A N 1
ATOM 881 C CA . ASP A 1 110 ? -4.197 -10.913 5.106 1.00 94.94 110 ASP A CA 1
ATOM 882 C C . ASP A 1 110 ? -4.107 -10.886 3.576 1.00 94.94 110 ASP A C 1
ATOM 884 O O . ASP A 1 110 ? -4.761 -11.658 2.876 1.00 94.94 110 ASP A O 1
ATOM 888 N N . VAL A 1 111 ? -3.291 -9.981 3.040 1.00 94.06 111 VAL A N 1
ATOM 889 C CA . VAL A 1 111 ? -3.102 -9.820 1.595 1.00 94.06 111 VAL A CA 1
ATOM 890 C C . VAL A 1 111 ? -1.613 -9.731 1.295 1.00 94.06 111 VAL A C 1
ATOM 892 O O . VAL A 1 111 ? -0.904 -8.916 1.884 1.00 94.06 111 VAL A O 1
ATOM 895 N N . TYR A 1 112 ? -1.126 -10.580 0.391 1.00 93.81 112 TYR A N 1
ATOM 896 C CA . TYR A 1 112 ? 0.257 -10.536 -0.076 1.00 93.81 112 TYR A CA 1
ATOM 897 C C . TYR A 1 112 ? 0.440 -9.421 -1.112 1.00 93.81 112 TYR A C 1
ATOM 899 O O . TYR A 1 112 ? -0.298 -9.376 -2.095 1.00 93.81 112 TYR A O 1
ATOM 907 N N . ASP A 1 113 ? 1.424 -8.537 -0.912 1.00 91.06 113 ASP A N 1
ATOM 908 C CA . ASP A 1 113 ? 1.834 -7.549 -1.917 1.00 91.06 113 ASP A CA 1
ATOM 909 C C . ASP A 1 113 ? 3.108 -8.023 -2.641 1.00 91.06 113 ASP A C 1
ATOM 911 O O . ASP A 1 113 ? 4.187 -8.009 -2.031 1.00 91.06 113 ASP A O 1
ATOM 915 N N . PRO A 1 114 ? 3.029 -8.402 -3.934 1.00 89.81 114 PRO A N 1
ATOM 916 C CA . PRO A 1 114 ? 4.186 -8.851 -4.709 1.00 89.81 114 PRO A CA 1
ATOM 917 C C . PRO A 1 114 ? 5.292 -7.797 -4.830 1.00 89.81 114 PRO A C 1
ATOM 919 O O . PRO A 1 114 ? 6.471 -8.146 -4.862 1.00 89.81 114 PRO A O 1
ATOM 922 N N . GLY A 1 115 ? 4.941 -6.504 -4.862 1.00 88.06 115 GLY A N 1
ATOM 923 C CA . GLY A 1 115 ? 5.925 -5.423 -4.987 1.00 88.06 115 GLY A CA 1
ATOM 924 C C . GLY A 1 115 ? 6.828 -5.293 -3.760 1.00 88.06 115 GLY A C 1
ATOM 925 O O . GLY A 1 115 ? 8.045 -5.161 -3.883 1.00 88.06 115 GLY A O 1
ATOM 926 N N . CYS A 1 116 ? 6.244 -5.398 -2.565 1.00 88.88 116 CYS A N 1
ATOM 927 C CA . CYS A 1 116 ? 6.975 -5.349 -1.296 1.00 88.88 116 CYS A CA 1
ATOM 928 C C . CYS A 1 116 ? 7.419 -6.731 -0.790 1.00 88.88 116 CYS A C 1
ATOM 930 O O . CYS A 1 116 ? 8.135 -6.810 0.210 1.00 88.88 116 CYS A O 1
ATOM 932 N N . LYS A 1 117 ? 6.983 -7.809 -1.454 1.00 90.38 117 LYS A N 1
ATOM 933 C CA . LYS A 1 117 ? 7.187 -9.211 -1.062 1.00 90.38 117 LYS A CA 1
ATOM 934 C C . LYS A 1 117 ? 6.783 -9.492 0.386 1.00 90.38 117 LYS A C 1
ATOM 936 O O . LYS A 1 117 ? 7.445 -10.248 1.098 1.00 90.38 117 LYS A O 1
ATOM 941 N N . ARG A 1 118 ? 5.705 -8.853 0.841 1.00 93.06 118 ARG A N 1
ATOM 942 C CA . ARG A 1 118 ? 5.249 -8.897 2.232 1.00 93.06 118 ARG A CA 1
ATOM 943 C C . ARG A 1 118 ? 3.728 -8.816 2.301 1.00 93.06 118 ARG A C 1
ATOM 945 O O . ARG A 1 118 ? 3.098 -8.141 1.498 1.00 93.06 118 ARG A O 1
ATOM 952 N N . HIS A 1 119 ? 3.156 -9.474 3.302 1.00 95.19 119 HIS A N 1
ATOM 953 C CA . HIS A 1 119 ? 1.752 -9.354 3.655 1.00 95.19 119 HIS A CA 1
ATOM 954 C C . HIS A 1 119 ? 1.473 -8.065 4.425 1.00 95.19 119 HIS A C 1
ATOM 956 O O . HIS A 1 119 ? 2.186 -7.726 5.378 1.00 95.19 119 HIS A O 1
ATOM 962 N N . TYR A 1 120 ? 0.391 -7.408 4.037 1.00 95.12 120 TYR A N 1
ATOM 963 C CA . TYR A 1 120 ? -0.299 -6.406 4.832 1.00 95.12 120 TYR A CA 1
ATOM 964 C C . TYR A 1 120 ? -1.652 -6.969 5.279 1.00 95.12 120 TYR A C 1
ATOM 966 O O . TYR A 1 120 ? -2.104 -8.009 4.795 1.00 95.12 120 TYR A O 1
ATOM 974 N N . TYR A 1 121 ? -2.274 -6.305 6.242 1.00 96.81 121 TYR A N 1
ATOM 975 C CA . TYR A 1 121 ? -3.583 -6.660 6.766 1.00 96.81 121 TYR A CA 1
ATOM 976 C C . TYR A 1 121 ? -4.552 -5.548 6.410 1.00 96.81 121 TYR A C 1
ATOM 978 O O . TYR A 1 121 ? -4.218 -4.374 6.539 1.00 96.81 121 TYR A O 1
ATOM 986 N N . TRP A 1 122 ? -5.728 -5.921 5.933 1.00 96.94 122 TRP A N 1
ATOM 987 C CA . TRP A 1 122 ? -6.767 -5.006 5.491 1.00 96.94 122 TRP A CA 1
ATOM 988 C 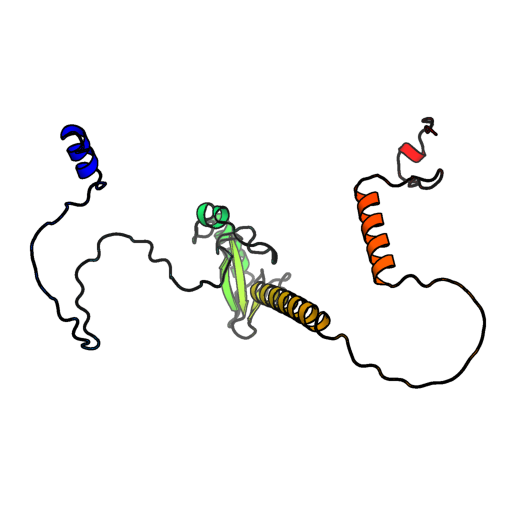C . TRP A 1 122 ? -8.042 -5.268 6.281 1.00 96.94 122 TRP A C 1
ATOM 990 O O . TRP A 1 122 ? -8.519 -6.402 6.340 1.00 96.94 122 TRP A O 1
ATOM 1000 N N . CYS A 1 123 ? -8.575 -4.225 6.904 1.00 96.75 123 CYS A N 1
ATOM 1001 C CA . CYS A 1 123 ? -9.871 -4.254 7.553 1.00 96.75 123 CYS A CA 1
ATOM 1002 C C . CYS A 1 123 ? -10.959 -4.066 6.497 1.00 96.75 123 CYS A C 1
ATOM 1004 O O . CYS A 1 123 ? -11.093 -2.985 5.927 1.00 96.75 123 CYS A O 1
ATOM 1006 N N . MET A 1 124 ? -11.771 -5.095 6.267 1.00 94.31 124 MET A N 1
ATOM 1007 C CA . MET A 1 124 ? -12.844 -5.029 5.268 1.00 94.31 124 MET A CA 1
ATOM 1008 C C . MET A 1 124 ? -13.995 -4.097 5.678 1.00 94.31 124 MET A C 1
ATOM 1010 O O . MET A 1 124 ? -14.806 -3.727 4.839 1.00 94.31 124 MET A O 1
ATOM 1014 N N . ALA A 1 125 ? -14.097 -3.744 6.964 1.00 94.88 125 ALA A N 1
ATOM 1015 C CA . ALA A 1 125 ? -15.163 -2.885 7.477 1.00 94.88 125 ALA A CA 1
ATOM 1016 C C . ALA A 1 125 ? -14.824 -1.385 7.407 1.00 94.88 125 ALA A C 1
ATOM 1018 O O . ALA A 1 125 ? -15.714 -0.582 7.144 1.00 94.88 125 ALA A O 1
ATOM 1019 N N . SER A 1 126 ? -13.566 -0.999 7.664 1.00 94.56 126 SER A N 1
ATOM 1020 C CA . SER A 1 126 ? -13.119 0.408 7.686 1.00 94.56 126 SER A CA 1
ATOM 1021 C C . SER A 1 126 ? -12.271 0.814 6.477 1.00 94.56 126 SER A C 1
ATOM 1023 O O . SER A 1 126 ? -11.899 1.978 6.354 1.00 94.56 126 SER A O 1
ATOM 1025 N N . ASP A 1 127 ? -11.945 -0.128 5.591 1.00 94.50 127 ASP A N 1
ATOM 1026 C CA . ASP A 1 127 ? -10.975 0.033 4.504 1.00 94.50 127 ASP A CA 1
ATOM 1027 C C . ASP A 1 127 ? -9.562 0.441 4.946 1.00 94.50 127 ASP A C 1
ATOM 1029 O O . ASP A 1 127 ? -8.762 0.915 4.141 1.00 94.50 127 ASP A O 1
ATOM 1033 N N . GLU A 1 128 ? -9.214 0.243 6.214 1.00 96.06 128 GLU A N 1
ATOM 1034 C CA . GLU A 1 128 ? -7.885 0.564 6.730 1.00 96.06 128 GLU A CA 1
ATOM 1035 C C . GLU A 1 128 ? -6.893 -0.575 6.495 1.00 96.06 128 GLU A C 1
ATOM 1037 O O . GLU A 1 128 ? -7.242 -1.757 6.527 1.00 96.06 128 GLU A O 1
ATOM 1042 N N . VAL A 1 129 ? -5.624 -0.224 6.306 1.00 95.94 129 VAL A N 1
ATOM 1043 C CA . VAL A 1 129 ? -4.528 -1.171 6.089 1.00 95.94 129 VAL A CA 1
ATOM 1044 C C . VAL A 1 129 ? -3.430 -1.022 7.140 1.00 95.94 129 VAL A C 1
ATOM 1046 O O . VAL A 1 129 ? -3.164 0.070 7.642 1.00 95.94 129 VAL A O 1
ATOM 1049 N N . SER A 1 130 ? -2.758 -2.128 7.463 1.00 96.12 130 SER A N 1
ATOM 1050 C CA . SER A 1 130 ? -1.643 -2.181 8.413 1.00 96.12 130 SER A CA 1
ATOM 1051 C C . SER A 1 130 ? -0.561 -3.185 7.990 1.00 96.12 130 SER A C 1
ATOM 1053 O O . SER A 1 130 ? -0.814 -4.172 7.304 1.00 96.12 130 SER A O 1
ATOM 1055 N N . TRP A 1 131 ? 0.679 -2.985 8.448 1.00 95.12 131 TRP A N 1
ATOM 1056 C CA . TRP A 1 131 ? 1.803 -3.910 8.183 1.00 95.12 131 TRP A CA 1
ATOM 1057 C C . TRP A 1 131 ? 1.944 -5.061 9.191 1.00 95.12 131 TRP A C 1
ATOM 1059 O O . TRP A 1 131 ? 2.785 -5.954 9.019 1.00 95.12 131 TRP A O 1
ATOM 1069 N N . PHE A 1 132 ? 1.165 -5.011 10.268 1.00 96.69 132 PHE A N 1
ATOM 1070 C CA . PHE A 1 132 ? 1.148 -5.971 11.368 1.00 96.69 132 PHE A CA 1
ATOM 1071 C C . PHE A 1 132 ? -0.307 -6.311 11.710 1.00 96.69 132 PHE A C 1
ATOM 1073 O O . PHE A 1 132 ? -1.167 -5.452 11.507 1.00 96.69 132 PHE A O 1
ATOM 1080 N N . PRO A 1 133 ? -0.606 -7.516 12.224 1.00 96.44 133 PRO A N 1
ATOM 1081 C CA . PRO A 1 133 ? -1.968 -7.856 12.613 1.00 96.44 133 PRO 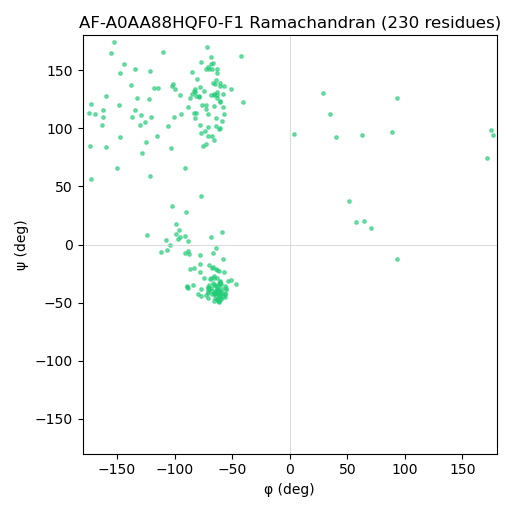A CA 1
ATOM 1082 C C . PRO A 1 133 ? -2.412 -7.006 13.820 1.00 96.44 133 PRO A C 1
ATOM 1084 O O . PRO A 1 133 ? -1.554 -6.577 14.597 1.00 96.44 133 PRO A O 1
ATOM 1087 N N . PRO A 1 134 ? -3.724 -6.797 14.028 1.00 94.44 134 PRO A N 1
ATOM 1088 C CA . PRO A 1 134 ? -4.263 -5.929 15.086 1.00 94.44 134 PRO A CA 1
ATOM 1089 C C . PRO A 1 134 ? -3.775 -6.216 16.509 1.00 94.44 134 PRO A C 1
ATOM 1091 O O . PRO A 1 134 ? -3.642 -5.298 17.310 1.00 94.44 134 PRO A O 1
ATOM 1094 N N . GLY A 1 135 ? -3.472 -7.477 16.833 1.00 94.12 135 GLY A N 1
ATOM 1095 C CA . GLY A 1 135 ? -2.965 -7.857 18.157 1.00 94.12 135 GLY A CA 1
ATOM 1096 C C . GLY A 1 135 ? -1.483 -7.544 18.398 1.00 94.12 135 GLY A C 1
ATOM 1097 O O . GLY A 1 135 ? -0.997 -7.703 19.515 1.00 94.12 135 GLY A O 1
ATOM 1098 N N . HIS A 1 136 ? -0.737 -7.141 17.369 1.00 96.88 136 HIS A N 1
ATOM 1099 C CA . HIS A 1 136 ? 0.707 -6.941 17.455 1.00 96.88 136 HIS A CA 1
ATOM 1100 C C . HIS A 1 136 ? 1.053 -5.579 18.094 1.00 96.88 136 HIS A C 1
ATOM 1102 O O . HIS A 1 136 ? 0.434 -4.574 17.757 1.00 96.88 136 HIS A O 1
ATOM 1108 N N . PRO A 1 137 ? 2.107 -5.464 18.929 1.00 97.00 137 PRO A N 1
ATOM 1109 C CA . PRO A 1 137 ? 2.451 -4.211 19.623 1.00 97.00 137 PRO A CA 1
ATOM 1110 C C . PRO A 1 137 ? 2.826 -3.045 18.695 1.00 97.00 137 PRO A C 1
ATOM 1112 O O . PRO A 1 137 ? 2.774 -1.888 19.093 1.00 97.00 137 PRO A O 1
ATOM 1115 N N . LYS A 1 138 ? 3.234 -3.345 17.459 1.00 96.06 138 LYS A N 1
ATOM 1116 C CA . LYS A 1 138 ? 3.535 -2.352 16.408 1.00 96.06 138 LYS A CA 1
ATOM 1117 C C . LYS A 1 138 ? 2.385 -2.165 15.413 1.00 96.06 138 LYS A C 1
ATOM 1119 O O . LYS A 1 138 ? 2.623 -1.742 14.284 1.00 96.06 138 LYS A O 1
ATOM 1124 N N . PHE A 1 139 ? 1.177 -2.584 15.775 1.00 96.25 139 PHE A N 1
ATOM 1125 C CA . PHE A 1 139 ? 0.002 -2.381 14.947 1.00 96.25 139 PHE A CA 1
ATOM 1126 C C . PHE A 1 139 ? -0.281 -0.888 14.779 1.00 96.25 139 PHE A C 1
ATOM 1128 O O . PHE A 1 139 ? -0.295 -0.126 15.743 1.00 96.25 139 PHE A O 1
ATOM 1135 N N . TYR A 1 140 ? -0.499 -0.491 13.532 1.00 95.56 140 TYR A N 1
ATOM 1136 C CA . TYR A 1 140 ? -0.949 0.837 13.157 1.00 95.56 140 TYR A CA 1
ATOM 1137 C C . TYR A 1 140 ? -1.798 0.691 11.900 1.00 95.56 140 TYR A C 1
ATOM 1139 O O . TYR A 1 140 ? -1.309 0.163 10.896 1.00 95.56 140 TYR A O 1
ATOM 1147 N N . ALA A 1 141 ? -3.058 1.107 11.990 1.00 95.69 141 ALA A N 1
ATOM 1148 C CA . ALA A 1 141 ? -4.005 1.119 10.887 1.00 95.69 141 ALA A CA 1
ATOM 1149 C C . ALA A 1 141 ? -4.122 2.538 10.331 1.00 95.69 141 ALA A C 1
ATOM 1151 O O . ALA A 1 141 ? -4.164 3.505 11.091 1.00 95.69 141 ALA A O 1
ATOM 1152 N N . GLY A 1 142 ? -4.158 2.654 9.010 1.00 94.94 142 GLY A N 1
ATOM 1153 C CA . GLY A 1 142 ? -4.388 3.917 8.323 1.00 94.94 142 GLY A CA 1
ATOM 1154 C C . GLY A 1 142 ? -5.022 3.694 6.953 1.00 94.94 142 GLY A C 1
ATOM 1155 O O . GLY A 1 142 ? -5.168 2.546 6.523 1.00 94.94 142 GLY A O 1
ATOM 1156 N N . PRO A 1 143 ? -5.406 4.768 6.250 1.00 93.69 143 PRO A N 1
ATOM 1157 C CA . PRO A 1 143 ? -5.962 4.649 4.911 1.00 93.69 143 PRO A CA 1
ATOM 1158 C C . PRO A 1 143 ? -4.936 4.048 3.928 1.00 93.69 143 PRO A C 1
ATOM 1160 O O . PRO A 1 143 ? -3.722 4.195 4.109 1.00 93.69 143 PRO A O 1
ATOM 1163 N N . PRO A 1 144 ? -5.398 3.345 2.881 1.00 90.00 144 PRO A N 1
ATOM 1164 C CA . PRO A 1 144 ? -4.528 2.706 1.908 1.00 90.00 144 PRO A CA 1
ATOM 1165 C C . PRO A 1 144 ? -3.809 3.732 1.035 1.00 90.00 144 PRO A C 1
ATOM 1167 O O . PRO A 1 144 ? -4.329 4.802 0.727 1.00 90.00 144 PRO A O 1
ATOM 1170 N N . ALA A 1 145 ? -2.616 3.360 0.565 1.00 84.94 145 ALA A N 1
ATOM 1171 C CA . ALA A 1 145 ? -1.790 4.199 -0.305 1.00 84.94 145 ALA A CA 1
ATOM 1172 C C . ALA A 1 145 ? -2.491 4.630 -1.610 1.00 84.94 145 ALA A C 1
ATOM 1174 O O . ALA A 1 145 ? -2.102 5.635 -2.194 1.00 84.94 145 ALA A O 1
ATOM 1175 N N . SER A 1 146 ? -3.506 3.891 -2.076 1.00 83.25 146 SER A N 1
ATOM 1176 C CA . SER A 1 146 ? -4.323 4.280 -3.233 1.00 83.25 146 SER A CA 1
ATOM 1177 C C . SER A 1 146 ? -5.128 5.552 -2.970 1.00 83.25 146 SER A C 1
ATOM 1179 O O . SER A 1 146 ? -5.047 6.470 -3.777 1.00 83.25 146 SER A O 1
ATOM 1181 N N . LYS A 1 147 ? -5.784 5.663 -1.806 1.00 87.56 147 LYS A N 1
ATOM 1182 C CA . LYS A 1 147 ? -6.542 6.868 -1.428 1.00 87.56 147 LYS A CA 1
ATOM 1183 C C . LYS A 1 147 ? -5.641 8.103 -1.381 1.00 87.56 147 LYS A C 1
ATOM 1185 O O . LYS A 1 147 ? -5.981 9.131 -1.945 1.00 87.56 147 LYS A O 1
ATOM 1190 N N . PHE A 1 148 ? -4.435 7.973 -0.823 1.00 85.00 148 PHE A N 1
ATOM 1191 C CA . PHE A 1 148 ? -3.460 9.071 -0.824 1.00 85.00 148 PHE A CA 1
ATOM 1192 C C . PHE A 1 148 ? -3.037 9.514 -2.230 1.00 85.00 148 PHE A C 1
ATOM 1194 O O . PHE A 1 148 ? -2.750 10.687 -2.437 1.00 85.00 148 PHE A O 1
ATOM 1201 N N . ARG A 1 149 ? -2.965 8.597 -3.203 1.00 84.19 149 ARG A N 1
ATOM 1202 C CA . ARG A 1 149 ? -2.676 8.974 -4.595 1.00 84.19 149 ARG A CA 1
ATOM 1203 C C . ARG A 1 149 ? -3.841 9.697 -5.234 1.00 84.19 149 ARG A C 1
ATOM 1205 O O . ARG A 1 149 ? -3.619 10.711 -5.877 1.00 84.19 149 ARG A O 1
ATOM 1212 N N . GLU A 1 150 ? -5.049 9.178 -5.052 1.00 86.62 150 GLU A N 1
ATOM 1213 C CA . GLU A 1 150 ? -6.272 9.809 -5.550 1.00 86.62 150 GLU A CA 1
ATOM 1214 C C . GLU A 1 150 ? -6.394 11.244 -5.020 1.00 86.62 150 GLU A C 1
ATOM 1216 O O . GLU A 1 150 ? -6.664 12.153 -5.796 1.00 86.62 150 GLU A O 1
ATOM 1221 N N . GLU A 1 151 ? -6.092 11.476 -3.740 1.00 89.69 151 GLU A N 1
ATOM 1222 C CA . GLU A 1 151 ? -6.064 12.820 -3.146 1.00 89.69 151 GLU A CA 1
ATOM 1223 C C . GLU A 1 151 ? -5.017 13.746 -3.788 1.00 89.69 151 GLU A C 1
ATOM 1225 O O . GLU A 1 151 ? -5.292 14.929 -3.988 1.00 89.69 151 GLU A O 1
ATOM 1230 N N . ILE A 1 152 ? -3.826 13.233 -4.126 1.00 87.81 152 ILE A N 1
ATOM 1231 C CA . ILE A 1 152 ? -2.787 14.016 -4.816 1.00 87.81 152 ILE A CA 1
ATOM 1232 C C . ILE A 1 152 ? -3.257 14.393 -6.224 1.00 87.81 152 ILE A C 1
ATOM 1234 O O . ILE A 1 152 ? -3.200 15.569 -6.569 1.00 87.81 152 ILE A O 1
ATOM 1238 N N . TYR A 1 153 ? -3.773 13.432 -6.996 1.00 85.19 153 TYR A N 1
ATOM 1239 C CA . TYR A 1 153 ? -4.272 13.685 -8.351 1.00 85.19 153 TYR A CA 1
ATOM 1240 C C . TYR A 1 153 ? -5.437 14.679 -8.359 1.00 85.19 153 TYR A C 1
ATOM 1242 O O . TYR A 1 153 ? -5.414 15.644 -9.115 1.00 85.19 153 TYR A O 1
ATOM 1250 N N . GLN A 1 154 ? -6.410 14.517 -7.459 1.00 88.56 154 GLN A N 1
ATOM 1251 C CA . GLN A 1 154 ? -7.531 15.456 -7.336 1.00 88.56 154 GLN A CA 1
ATOM 1252 C C . GLN A 1 154 ? -7.063 16.868 -6.975 1.00 88.56 154 GLN A C 1
ATOM 1254 O O . GLN A 1 154 ? -7.649 17.854 -7.421 1.00 88.56 154 GLN A O 1
ATOM 1259 N N . LYS A 1 155 ? -6.015 16.987 -6.156 1.00 89.81 155 LYS A N 1
ATOM 1260 C CA . LYS A 1 155 ? -5.450 18.286 -5.795 1.00 89.81 155 LYS A CA 1
ATOM 1261 C C . LYS A 1 155 ? -4.717 18.937 -6.969 1.00 89.81 155 LYS A C 1
ATOM 1263 O O . LYS A 1 155 ? -4.884 20.135 -7.173 1.00 89.81 155 LYS A O 1
ATOM 1268 N N . GLU A 1 156 ? -3.948 18.165 -7.733 1.00 87.94 156 GLU A N 1
ATOM 1269 C CA . GLU A 1 156 ? -3.290 18.639 -8.957 1.00 87.94 156 GLU A CA 1
ATOM 1270 C C . GLU A 1 156 ? -4.331 19.145 -9.970 1.00 87.94 156 GLU A C 1
ATOM 1272 O O . GLU A 1 156 ? -4.217 20.272 -10.446 1.00 87.94 156 GLU A O 1
ATOM 1277 N N . GLU A 1 157 ? -5.416 18.397 -10.193 1.00 86.94 157 GLU A N 1
ATOM 1278 C CA . GLU A 1 157 ? -6.521 18.821 -11.066 1.00 86.94 157 GLU A CA 1
ATOM 1279 C C . GLU A 1 157 ? -7.211 20.103 -10.571 1.00 86.94 157 GLU A C 1
ATOM 1281 O O . GLU A 1 157 ? -7.556 20.981 -11.364 1.00 86.94 157 GLU A O 1
ATOM 1286 N N . GLN A 1 158 ? -7.429 20.252 -9.261 1.00 88.69 158 GLN A N 1
ATOM 1287 C CA . GLN A 1 158 ? -8.015 21.474 -8.697 1.00 88.69 158 GLN A CA 1
ATOM 1288 C C . GLN A 1 158 ? -7.102 22.692 -8.880 1.00 88.69 158 GLN A C 1
ATOM 1290 O O . GLN A 1 158 ? -7.594 23.782 -9.177 1.00 88.69 158 GLN A O 1
ATOM 1295 N N . GLU A 1 159 ? -5.790 22.521 -8.710 1.00 86.88 159 GLU A N 1
ATOM 1296 C CA . GLU A 1 159 ? -4.805 23.587 -8.914 1.00 86.88 159 GLU A CA 1
ATOM 1297 C C . GLU A 1 159 ? -4.709 23.997 -10.393 1.00 86.88 159 GLU A C 1
ATOM 1299 O O . GLU A 1 159 ? -4.66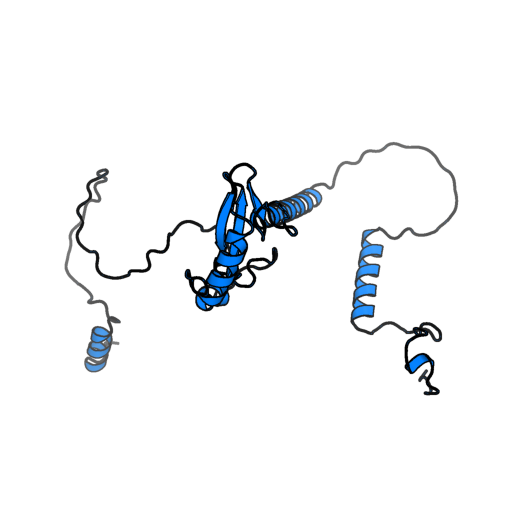2 25.194 -10.684 1.00 86.88 159 GLU A O 1
ATOM 1304 N N . GLU A 1 160 ? -4.758 23.040 -11.325 1.00 84.44 160 GLU A N 1
ATOM 1305 C CA . GLU A 1 160 ? -4.783 23.309 -12.770 1.00 84.44 160 GLU A CA 1
ATOM 1306 C C . GLU A 1 160 ? -6.049 24.075 -13.189 1.00 84.44 160 GLU A C 1
ATOM 1308 O O . GLU A 1 160 ? -5.954 25.116 -13.841 1.00 84.44 160 GLU A O 1
ATOM 1313 N N . ASN A 1 161 ? -7.229 23.642 -12.735 1.00 81.69 161 ASN A N 1
ATOM 1314 C CA . ASN A 1 161 ? -8.496 24.326 -13.026 1.00 81.69 161 ASN A CA 1
ATOM 1315 C C . ASN A 1 161 ? -8.570 25.740 -12.413 1.00 81.69 161 ASN A C 1
ATOM 1317 O O . ASN A 1 161 ? -9.160 26.654 -12.998 1.00 81.69 161 ASN A O 1
ATOM 1321 N N . ALA A 1 162 ? -7.978 25.940 -11.230 1.00 82.69 162 ALA A N 1
ATOM 1322 C CA . ALA A 1 162 ? -7.909 27.251 -10.589 1.00 82.69 162 ALA A CA 1
ATOM 1323 C C . ALA A 1 162 ? -6.954 28.208 -11.322 1.00 82.69 162 ALA A C 1
ATOM 1325 O O . ALA A 1 162 ? -7.229 29.408 -11.388 1.00 82.69 162 ALA A O 1
ATOM 1326 N N . ALA A 1 163 ? -5.854 27.695 -11.880 1.00 78.88 163 ALA A N 1
ATOM 1327 C CA . ALA A 1 163 ? -4.932 28.485 -12.689 1.00 78.88 163 ALA A CA 1
ATOM 1328 C C . ALA A 1 163 ? -5.588 28.965 -13.996 1.00 78.88 163 ALA A C 1
ATOM 1330 O O . ALA A 1 163 ? -5.460 30.142 -14.327 1.00 78.88 163 ALA A O 1
ATOM 1331 N N . ASP A 1 164 ? -6.347 28.097 -14.671 1.00 69.94 164 ASP A N 1
ATOM 1332 C CA . ASP A 1 164 ? -7.056 28.417 -15.923 1.00 69.94 164 ASP A CA 1
ATOM 1333 C C . ASP A 1 164 ? -8.216 29.416 -15.686 1.00 69.94 164 ASP A C 1
ATOM 1335 O O . ASP A 1 164 ? -8.422 30.372 -16.436 1.00 69.94 164 ASP A O 1
ATOM 1339 N N . SER A 1 165 ? -8.929 29.292 -14.555 1.00 68.44 165 SER A N 1
ATOM 1340 C CA . SER A 1 165 ? -9.979 30.254 -14.164 1.00 68.44 165 SER A CA 1
ATOM 1341 C C . SER A 1 165 ? -9.444 31.639 -13.779 1.00 68.44 165 SER A C 1
ATOM 1343 O O . SER A 1 165 ? -10.147 32.633 -13.957 1.00 68.44 165 SER A O 1
ATOM 1345 N N . ALA A 1 166 ? -8.221 31.736 -13.251 1.00 60.59 166 ALA A N 1
ATOM 1346 C CA . ALA A 1 166 ? -7.599 33.017 -12.913 1.00 60.59 166 ALA A CA 1
ATOM 1347 C C . ALA A 1 166 ? -7.035 33.760 -14.140 1.00 60.59 166 ALA A C 1
ATOM 1349 O O . ALA A 1 166 ? -6.776 34.958 -14.048 1.00 60.59 166 ALA A O 1
ATOM 1350 N N . GLU A 1 167 ? -6.851 33.077 -15.274 1.00 56.91 167 GLU A N 1
ATOM 1351 C CA . GLU A 1 167 ? -6.401 33.677 -16.538 1.00 56.91 167 GLU A CA 1
ATOM 1352 C C . GLU A 1 167 ? -7.561 34.306 -17.341 1.00 56.91 167 GLU A C 1
ATOM 1354 O O . GLU A 1 167 ? -7.333 35.205 -18.143 1.00 56.91 167 GLU A O 1
ATOM 1359 N N . SER A 1 168 ? -8.817 33.913 -17.081 1.00 56.31 168 SER A N 1
ATOM 1360 C CA . SER A 1 168 ? -10.014 34.427 -17.784 1.00 56.31 168 SER A CA 1
ATOM 1361 C C . SER A 1 168 ? -10.793 35.533 -17.043 1.00 56.31 168 SER A C 1
ATOM 1363 O O . SER A 1 168 ? -11.891 35.893 -17.464 1.00 56.31 168 SER A O 1
ATOM 1365 N N . GLY A 1 169 ? -10.267 36.072 -15.938 1.00 55.00 169 GLY A N 1
ATOM 1366 C CA . GLY A 1 169 ? -10.983 37.002 -15.054 1.00 55.00 169 GLY A CA 1
ATOM 1367 C C . GLY A 1 169 ? -10.318 38.370 -14.882 1.00 55.00 169 GLY A C 1
ATOM 1368 O O . GLY A 1 169 ? -10.020 38.747 -13.752 1.00 55.00 169 GLY A O 1
ATOM 1369 N N . GLU A 1 170 ? -10.103 39.123 -15.962 1.00 49.88 170 GLU A N 1
ATOM 1370 C CA . GLU A 1 170 ? -9.688 40.535 -15.901 1.00 49.88 170 GLU A CA 1
ATOM 1371 C C . GLU A 1 170 ? -10.665 41.420 -16.693 1.00 49.88 170 GLU A C 1
ATOM 1373 O O . GLU A 1 170 ? -10.457 41.647 -17.875 1.00 49.88 170 GLU A O 1
ATOM 1378 N N . GLU A 1 171 ? -11.738 41.891 -16.039 1.00 47.34 171 GLU A N 1
ATOM 1379 C CA . GLU A 1 171 ? -12.308 43.248 -16.192 1.00 47.34 171 GLU A CA 1
ATOM 1380 C C . GLU A 1 171 ? -13.593 43.410 -15.350 1.00 47.34 171 GLU A C 1
ATOM 1382 O O . GLU A 1 171 ? -14.703 43.095 -15.771 1.00 47.34 171 GLU A O 1
ATOM 1387 N N . SER A 1 172 ? -13.473 43.935 -14.128 1.00 39.12 172 SER A N 1
ATOM 1388 C CA . SER A 1 172 ? -14.608 44.609 -13.486 1.00 39.12 172 SER A CA 1
ATOM 1389 C C . SER A 1 172 ? -14.105 45.745 -12.603 1.00 39.12 172 SER A C 1
ATOM 1391 O O . SER A 1 172 ? -13.755 45.560 -11.437 1.00 39.12 172 SER A O 1
ATOM 1393 N N . GLU A 1 173 ? -14.055 46.925 -13.207 1.00 53.84 173 GLU A N 1
ATOM 1394 C CA . GLU A 1 173 ? -13.832 48.214 -12.563 1.00 53.84 173 GLU A CA 1
ATOM 1395 C C . GLU A 1 173 ? -14.916 48.449 -11.491 1.00 53.84 173 GLU A C 1
ATOM 1397 O O . GLU A 1 173 ? -16.103 48.529 -11.818 1.00 53.84 173 GLU A O 1
ATOM 1402 N N . SER A 1 174 ? -14.545 48.582 -10.213 1.00 39.03 174 SER A N 1
ATOM 1403 C CA . SER A 1 174 ? -15.446 49.141 -9.196 1.00 39.03 174 SER A CA 1
ATOM 1404 C C . SER A 1 174 ? -14.747 50.238 -8.398 1.00 39.03 174 SER A C 1
ATOM 1406 O O . SER A 1 174 ? -13.921 49.980 -7.522 1.00 39.03 174 SER A O 1
ATOM 1408 N N . ASP A 1 175 ? -15.115 51.462 -8.753 1.00 40.16 175 ASP A N 1
ATOM 1409 C CA . ASP A 1 175 ? -14.802 52.740 -8.126 1.00 40.16 175 ASP A CA 1
ATOM 1410 C C . ASP A 1 175 ? -15.490 52.873 -6.752 1.00 40.16 175 ASP A C 1
ATOM 1412 O O . ASP A 1 175 ? -16.703 52.682 -6.650 1.00 40.16 175 ASP A O 1
ATOM 1416 N N . SER A 1 176 ? -14.736 53.209 -5.698 1.00 36.25 176 SER A N 1
ATOM 1417 C CA . SER A 1 176 ? -15.275 53.913 -4.524 1.00 36.25 176 SER A CA 1
ATOM 1418 C C . SER A 1 176 ? -14.163 54.554 -3.680 1.00 36.25 176 SER A C 1
ATOM 1420 O O . SER A 1 176 ? -13.397 53.886 -2.991 1.00 36.25 176 SER A O 1
ATOM 1422 N N . SER A 1 177 ? -14.172 55.883 -3.756 1.00 41.72 177 SER A N 1
ATOM 1423 C CA . SER A 1 177 ? -13.404 56.954 -3.105 1.00 41.72 177 SER A CA 1
ATOM 1424 C C . SER A 1 177 ? -13.106 56.861 -1.593 1.00 41.72 177 SER A C 1
ATOM 1426 O O . SER A 1 177 ? -13.866 56.246 -0.843 1.00 41.72 177 SER A O 1
ATOM 1428 N N . SER A 1 178 ? -12.102 57.677 -1.195 1.00 38.09 178 SER A N 1
ATOM 1429 C CA . SER A 1 178 ? -11.973 58.460 0.065 1.00 38.09 178 SER A CA 1
ATOM 1430 C C . SER A 1 178 ? -11.217 57.800 1.246 1.00 38.09 178 SER A C 1
ATOM 1432 O O . SER A 1 178 ? -11.588 56.717 1.667 1.00 38.09 178 SER A O 1
ATOM 1434 N N . GLU A 1 179 ? -10.173 58.347 1.901 1.00 37.66 179 GLU A N 1
ATOM 1435 C CA . GLU A 1 179 ? -9.531 59.676 1.983 1.00 37.66 179 GLU A CA 1
ATOM 1436 C C . GLU A 1 179 ? -8.035 59.522 2.411 1.00 37.66 179 GLU A C 1
ATOM 1438 O O . GLU A 1 179 ? -7.614 58.494 2.933 1.00 37.66 179 GLU A O 1
ATOM 1443 N N . GLU A 1 180 ? -7.274 60.598 2.224 1.00 41.22 180 GLU A N 1
ATOM 1444 C CA . GLU A 1 180 ? -5.825 60.855 2.349 1.00 41.22 180 GLU A CA 1
ATOM 1445 C C . GLU A 1 180 ? -5.159 60.733 3.752 1.00 41.22 180 GLU A C 1
ATOM 1447 O O . GLU A 1 180 ? -5.682 61.258 4.736 1.00 41.22 180 GLU A O 1
ATOM 1452 N N . SER A 1 181 ? -3.927 60.188 3.820 1.00 32.59 181 SER A N 1
ATOM 1453 C CA . SER A 1 181 ? -2.853 60.713 4.697 1.00 32.59 181 SER A CA 1
ATOM 1454 C C . SER A 1 181 ? -1.443 60.270 4.257 1.00 32.59 181 SER A C 1
ATOM 1456 O O . SER A 1 181 ? -1.167 59.084 4.089 1.00 32.59 181 SER A O 1
ATOM 1458 N N . VAL A 1 182 ? -0.569 61.264 4.113 1.00 39.44 182 VAL A N 1
ATOM 1459 C CA . VAL A 1 182 ? 0.755 61.310 3.467 1.00 39.44 182 VAL A CA 1
ATOM 1460 C C . VAL A 1 182 ? 1.911 60.595 4.218 1.00 39.44 182 VAL A C 1
ATOM 1462 O O . VAL A 1 182 ? 1.976 60.652 5.444 1.00 39.44 182 VAL A O 1
ATOM 1465 N N . LEU A 1 183 ? 2.895 60.105 3.432 1.00 37.59 183 LEU A N 1
ATOM 1466 C CA . LEU A 1 183 ? 4.340 59.856 3.702 1.00 37.59 183 LEU A CA 1
ATOM 1467 C C . LEU A 1 183 ? 4.819 58.500 4.277 1.00 37.59 183 LEU A C 1
ATOM 1469 O O . LEU A 1 183 ? 4.975 58.336 5.484 1.00 37.59 183 LEU A O 1
ATOM 1473 N N . SER A 1 184 ? 5.267 57.598 3.391 1.00 35.84 184 SER A N 1
ATOM 1474 C CA . SER A 1 184 ? 6.670 57.114 3.298 1.00 35.84 184 SER A CA 1
ATOM 1475 C C . SER A 1 184 ? 6.842 56.229 2.048 1.00 35.84 184 SER A C 1
ATOM 1477 O O . SER A 1 184 ? 6.143 55.235 1.884 1.00 35.84 184 SER A O 1
ATOM 1479 N N . GLU A 1 185 ? 7.740 56.620 1.141 1.00 46.59 185 GLU A N 1
ATOM 1480 C CA . GLU A 1 185 ? 8.101 55.862 -0.065 1.00 46.59 185 GLU A CA 1
ATOM 1481 C C . GLU A 1 185 ? 8.969 54.650 0.312 1.00 46.59 185 GLU A C 1
ATOM 1483 O O . GLU A 1 185 ? 10.178 54.769 0.478 1.00 46.59 185 GLU A O 1
ATOM 1488 N N . GLU A 1 186 ? 8.356 53.477 0.426 1.00 44.59 186 GLU A N 1
ATOM 1489 C CA . GLU A 1 186 ? 9.035 52.186 0.295 1.00 44.59 186 GLU A CA 1
ATOM 1490 C C . GLU A 1 186 ? 8.252 51.422 -0.775 1.00 44.59 186 GLU A C 1
ATOM 1492 O O . GLU A 1 186 ? 7.112 51.014 -0.554 1.00 44.59 186 GLU A O 1
ATOM 1497 N N . GLU A 1 187 ? 8.819 51.314 -1.978 1.00 49.59 187 GLU A N 1
ATOM 1498 C CA . GLU A 1 187 ? 8.194 50.599 -3.089 1.00 49.59 187 GLU A CA 1
ATOM 1499 C C . GLU A 1 187 ? 7.984 49.126 -2.718 1.00 49.59 187 GLU A C 1
ATOM 1501 O O . GLU A 1 187 ? 8.901 48.301 -2.780 1.00 49.59 187 GLU A O 1
ATOM 1506 N N . GLU A 1 188 ? 6.758 48.777 -2.329 1.00 52.97 188 GLU A N 1
ATOM 1507 C CA . GLU A 1 188 ? 6.391 47.398 -2.046 1.00 52.97 188 GLU A CA 1
ATOM 1508 C C . GLU A 1 188 ? 6.345 46.625 -3.375 1.00 52.97 188 GLU A C 1
ATOM 1510 O O . GLU A 1 188 ? 5.358 46.631 -4.114 1.00 52.97 188 GLU A O 1
ATOM 1515 N N . LYS A 1 189 ? 7.467 45.980 -3.725 1.00 56.94 189 LYS A N 1
ATOM 1516 C CA . LYS A 1 189 ? 7.559 45.116 -4.909 1.00 56.94 189 LYS A CA 1
ATOM 1517 C C . LYS A 1 189 ? 6.401 44.104 -4.890 1.00 56.94 189 LYS A C 1
ATOM 1519 O O . LYS A 1 189 ? 6.195 43.437 -3.872 1.00 56.94 189 LYS A O 1
ATOM 1524 N N . PRO A 1 190 ? 5.688 43.894 -6.012 1.00 64.44 190 PRO A N 1
ATOM 1525 C CA . PRO A 1 190 ? 4.562 42.968 -6.049 1.00 64.44 190 PRO A CA 1
ATOM 1526 C C . PRO A 1 190 ? 5.019 41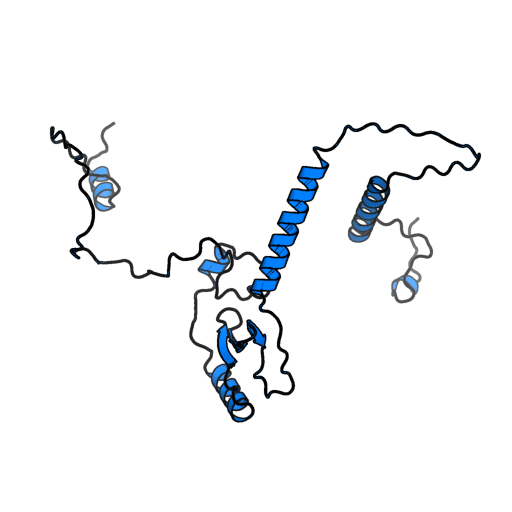.571 -5.610 1.00 64.44 190 PRO A C 1
ATOM 1528 O O . PRO A 1 190 ? 6.073 41.101 -6.038 1.00 64.44 190 PRO A O 1
ATOM 1531 N N . ARG A 1 191 ? 4.227 40.882 -4.772 1.00 64.50 191 ARG A N 1
ATOM 1532 C CA . ARG A 1 191 ? 4.592 39.593 -4.132 1.00 64.50 191 ARG A CA 1
ATOM 1533 C C . ARG A 1 191 ? 5.194 38.559 -5.094 1.00 64.50 191 ARG A C 1
ATOM 1535 O O . ARG A 1 191 ? 6.118 37.839 -4.722 1.00 64.50 191 ARG A O 1
ATOM 1542 N N . ARG A 1 192 ? 4.736 38.539 -6.353 1.00 66.00 192 ARG A N 1
ATOM 1543 C CA . ARG A 1 192 ? 5.259 37.673 -7.429 1.00 66.00 192 ARG A CA 1
ATOM 1544 C C . ARG A 1 192 ? 6.748 37.912 -7.738 1.00 66.00 192 ARG A C 1
ATOM 1546 O O . ARG A 1 192 ? 7.447 36.981 -8.131 1.00 66.00 192 ARG A O 1
ATOM 1553 N N . VAL A 1 193 ? 7.247 39.137 -7.572 1.00 69.25 193 VAL A N 1
ATOM 1554 C CA . VAL A 1 193 ? 8.662 39.502 -7.765 1.00 69.25 193 VAL A CA 1
ATOM 1555 C C . VAL A 1 193 ? 9.501 39.048 -6.572 1.00 69.25 193 VAL A C 1
ATOM 1557 O O . VAL A 1 193 ? 10.524 38.403 -6.782 1.00 69.25 193 VAL A O 1
ATOM 1560 N N . ILE A 1 194 ? 9.022 39.263 -5.341 1.00 71.19 194 ILE A N 1
ATOM 1561 C CA . ILE A 1 194 ? 9.691 38.804 -4.106 1.00 71.19 194 ILE A CA 1
ATOM 1562 C C . ILE A 1 194 ? 9.853 37.277 -4.113 1.00 71.19 194 ILE A C 1
ATOM 1564 O O . ILE A 1 194 ? 10.895 36.732 -3.744 1.00 71.19 194 ILE A O 1
ATOM 1568 N N . GLU A 1 195 ? 8.825 36.562 -4.564 1.00 72.38 195 GLU A N 1
ATOM 1569 C CA . GLU A 1 195 ? 8.837 35.103 -4.617 1.00 72.38 195 GLU A CA 1
ATOM 1570 C C . GLU A 1 195 ? 9.777 34.564 -5.711 1.00 72.38 195 GLU A C 1
ATOM 1572 O O . GLU A 1 195 ? 10.499 33.583 -5.494 1.00 72.38 195 GLU A O 1
ATOM 1577 N N . ARG A 1 196 ? 9.851 35.249 -6.863 1.00 77.06 196 ARG A N 1
ATOM 1578 C CA . ARG A 1 196 ? 10.830 34.956 -7.923 1.00 77.06 196 ARG A CA 1
ATOM 1579 C C . ARG A 1 196 ? 12.266 35.219 -7.468 1.00 77.06 196 ARG A C 1
ATOM 1581 O O . ARG A 1 196 ? 13.123 34.374 -7.737 1.00 77.06 196 ARG A O 1
ATOM 1588 N N . GLU A 1 197 ? 12.515 36.314 -6.751 1.00 74.50 197 GLU A N 1
ATOM 1589 C CA . GLU A 1 197 ? 13.827 36.639 -6.173 1.00 74.50 197 GLU A CA 1
ATOM 1590 C C . GLU A 1 197 ? 14.248 35.572 -5.145 1.00 74.50 197 GLU A C 1
ATOM 1592 O O . GLU A 1 197 ? 15.312 34.969 -5.303 1.00 74.50 197 GLU A O 1
ATOM 1597 N N . LYS A 1 198 ? 13.373 35.191 -4.199 1.00 75.19 198 LYS A N 1
ATOM 1598 C CA . LYS A 1 198 ? 13.645 34.100 -3.234 1.00 75.19 198 LYS A CA 1
ATOM 1599 C C . LYS A 1 198 ? 13.919 32.754 -3.909 1.00 75.19 198 LYS A C 1
ATOM 1601 O O . LYS A 1 198 ? 14.760 31.978 -3.448 1.00 75.19 198 LYS A O 1
ATOM 1606 N N . LYS A 1 199 ? 13.213 32.432 -4.998 1.00 77.31 199 LYS A N 1
ATOM 1607 C CA . LYS A 1 199 ? 13.435 31.186 -5.751 1.00 77.31 199 LYS A CA 1
ATOM 1608 C C . LYS A 1 199 ? 14.769 31.213 -6.501 1.00 77.31 199 LYS A C 1
ATOM 1610 O O . LYS A 1 199 ? 15.448 30.187 -6.551 1.00 77.31 199 LYS A O 1
ATOM 1615 N N . GLN A 1 200 ? 15.160 32.359 -7.061 1.00 72.56 200 GLN A N 1
ATOM 1616 C CA . GLN A 1 200 ? 16.480 32.542 -7.673 1.00 72.56 200 GLN A CA 1
ATOM 1617 C C . GLN A 1 200 ? 17.603 32.447 -6.639 1.00 72.56 200 GLN A C 1
ATOM 1619 O O . GLN A 1 200 ? 18.584 31.753 -6.893 1.00 72.56 200 GLN A O 1
ATOM 1624 N N . GLU A 1 201 ? 17.433 33.055 -5.469 1.00 71.88 201 GLU A N 1
ATOM 1625 C CA . GLU A 1 201 ? 18.401 33.028 -4.375 1.00 71.88 201 GLU A CA 1
ATOM 1626 C C . GLU A 1 201 ? 18.640 31.600 -3.866 1.00 71.88 201 GLU A C 1
ATOM 1628 O O . GLU A 1 201 ? 19.774 31.122 -3.890 1.00 71.88 201 GLU A O 1
ATOM 1633 N N . LYS A 1 202 ? 17.573 30.840 -3.574 1.00 74.44 202 LYS A N 1
ATOM 1634 C CA . LYS A 1 202 ? 17.673 29.407 -3.226 1.00 74.44 202 LYS A CA 1
ATOM 1635 C C . LYS A 1 202 ? 18.401 28.594 -4.298 1.00 74.44 202 LYS A C 1
ATOM 1637 O O . LYS A 1 202 ? 19.171 27.686 -3.988 1.00 74.44 202 LYS A O 1
ATOM 1642 N N . ARG A 1 203 ? 18.183 28.923 -5.576 1.00 70.75 203 ARG A N 1
ATOM 1643 C CA . ARG A 1 203 ? 18.827 28.242 -6.708 1.00 70.75 203 ARG A CA 1
ATOM 1644 C C . ARG A 1 203 ? 20.302 28.625 -6.863 1.00 70.75 203 ARG A C 1
ATOM 1646 O O . ARG A 1 203 ? 21.075 27.810 -7.361 1.00 70.75 203 ARG A O 1
ATOM 1653 N N . ASN A 1 204 ? 20.688 29.831 -6.454 1.00 65.12 204 ASN A N 1
ATOM 1654 C CA . ASN A 1 204 ? 22.074 30.299 -6.449 1.00 65.12 204 ASN A CA 1
ATOM 1655 C C . ASN A 1 204 ? 22.858 29.708 -5.266 1.00 65.12 204 ASN A C 1
ATOM 1657 O O . ASN A 1 204 ? 23.990 29.268 -5.467 1.00 65.12 204 ASN A O 1
ATOM 1661 N N . VAL A 1 205 ? 22.225 29.589 -4.092 1.00 63.38 205 VAL A N 1
ATOM 1662 C CA . VAL A 1 205 ? 22.762 28.887 -2.911 1.00 63.38 205 VAL A CA 1
ATOM 1663 C C . VAL A 1 205 ? 22.993 27.405 -3.221 1.00 63.38 205 VAL A C 1
ATOM 1665 O O . VAL A 1 205 ? 24.097 26.903 -3.037 1.00 63.38 205 VAL A O 1
ATOM 1668 N N . ALA A 1 206 ? 22.010 26.721 -3.819 1.00 62.94 206 ALA A N 1
ATOM 1669 C CA . ALA A 1 206 ? 22.149 25.317 -4.224 1.00 62.94 206 ALA A CA 1
ATOM 1670 C C . ALA A 1 206 ? 23.225 25.082 -5.307 1.00 62.94 206 ALA A C 1
ATOM 1672 O O . ALA A 1 206 ? 23.715 23.967 -5.464 1.00 62.94 206 ALA A O 1
ATOM 1673 N N . LYS A 1 207 ? 23.595 26.123 -6.066 1.00 61.31 207 LYS A N 1
ATOM 1674 C CA . LYS A 1 207 ? 24.667 26.089 -7.076 1.00 61.31 207 LYS A CA 1
ATOM 1675 C C . LYS A 1 207 ? 26.021 26.574 -6.544 1.00 61.31 207 LYS A C 1
ATOM 1677 O O . LYS A 1 207 ? 26.941 26.725 -7.344 1.00 61.31 207 LYS A O 1
ATOM 1682 N N . GLY A 1 208 ? 26.139 26.849 -5.241 1.00 58.31 208 GLY A N 1
ATOM 1683 C CA . GLY A 1 208 ? 27.379 27.318 -4.613 1.00 58.31 208 GLY A CA 1
ATOM 1684 C C . GLY A 1 208 ? 27.851 28.691 -5.104 1.00 58.31 208 GLY A C 1
ATOM 1685 O O . GLY A 1 208 ? 29.027 29.009 -4.989 1.00 58.31 208 GLY A O 1
ATOM 1686 N N . LYS A 1 209 ? 26.957 29.502 -5.688 1.00 56.59 209 LYS A N 1
ATOM 1687 C CA . LYS A 1 209 ? 27.253 30.844 -6.225 1.00 56.59 209 LYS A CA 1
ATOM 1688 C C . LYS A 1 209 ? 26.771 31.959 -5.287 1.00 56.59 209 LYS A C 1
ATOM 1690 O O . LYS A 1 209 ? 26.316 33.001 -5.753 1.00 56.59 209 LYS A O 1
ATOM 1695 N N . GLY A 1 210 ? 26.811 31.722 -3.978 1.00 55.84 210 GLY A N 1
ATOM 1696 C CA . GLY A 1 210 ? 26.613 32.771 -2.978 1.00 55.84 210 GLY A CA 1
ATOM 1697 C C . GLY A 1 210 ? 27.920 33.530 -2.770 1.00 55.84 210 GLY A C 1
ATOM 1698 O O . GLY A 1 210 ? 28.974 32.909 -2.658 1.00 55.84 210 GLY A O 1
ATOM 1699 N N . LYS A 1 211 ? 27.871 34.864 -2.744 1.00 55.81 211 LYS A N 1
ATOM 1700 C CA . LYS A 1 211 ? 29.005 35.680 -2.301 1.00 55.81 211 LYS A CA 1
ATOM 1701 C C . LYS A 1 211 ? 29.118 35.475 -0.788 1.00 55.81 211 LYS A C 1
ATOM 1703 O O . LYS A 1 211 ? 28.296 36.006 -0.055 1.00 55.81 211 LYS A O 1
ATOM 1708 N N . VAL A 1 212 ? 30.050 34.631 -0.350 1.00 57.12 212 VAL A N 1
ATOM 1709 C CA . VAL A 1 212 ? 30.275 34.361 1.076 1.00 57.12 212 VAL A CA 1
ATOM 1710 C C . VAL A 1 212 ? 30.908 35.613 1.679 1.00 57.12 212 VAL A C 1
ATOM 1712 O O . VAL A 1 212 ? 32.020 35.981 1.298 1.00 57.12 212 VAL A O 1
ATOM 1715 N N . GLU A 1 213 ? 30.185 36.318 2.549 1.00 61.38 213 GLU A N 1
ATOM 1716 C CA . GLU A 1 213 ? 30.757 37.442 3.290 1.00 61.38 213 GLU A CA 1
ATOM 1717 C C . GLU A 1 213 ? 31.798 36.943 4.304 1.00 61.38 213 GLU A C 1
ATOM 1719 O O . GLU A 1 213 ? 31.777 35.794 4.744 1.00 61.38 213 GLU A O 1
ATOM 1724 N N . PHE A 1 214 ? 32.737 37.815 4.678 1.00 56.72 214 PHE A N 1
ATOM 1725 C CA . PHE A 1 214 ? 33.953 37.480 5.435 1.00 56.72 214 PHE A CA 1
ATOM 1726 C C . PHE A 1 214 ? 33.708 36.799 6.807 1.00 56.72 214 PHE A C 1
ATOM 1728 O O . PHE A 1 214 ? 34.642 36.223 7.367 1.00 56.72 214 PHE A O 1
ATOM 1735 N N . ASN A 1 215 ? 32.471 36.798 7.317 1.00 59.88 215 ASN A N 1
ATOM 1736 C CA . ASN A 1 215 ? 32.083 36.239 8.618 1.00 59.88 215 ASN A CA 1
ATOM 1737 C C . ASN A 1 215 ? 30.965 35.174 8.578 1.00 59.88 215 ASN A C 1
ATOM 1739 O O . ASN A 1 215 ? 30.537 34.738 9.643 1.00 59.88 215 ASN A O 1
ATOM 1743 N N . ASP A 1 216 ? 30.536 34.704 7.403 1.00 64.50 216 ASP A N 1
ATOM 1744 C CA . ASP A 1 216 ? 29.465 33.693 7.265 1.00 64.50 216 ASP A CA 1
ATOM 1745 C C . ASP A 1 216 ? 29.983 32.238 7.265 1.00 64.50 216 ASP A C 1
ATOM 1747 O O . ASP A 1 216 ? 29.393 31.342 6.658 1.00 64.50 216 ASP A O 1
ATOM 1751 N N . LEU A 1 217 ? 31.116 31.977 7.922 1.00 67.25 217 LEU A N 1
ATOM 1752 C CA . LEU A 1 217 ? 31.628 30.614 8.079 1.00 67.25 217 LEU A CA 1
ATOM 1753 C C . LEU A 1 217 ? 30.936 29.934 9.261 1.00 67.25 217 LEU A C 1
ATOM 1755 O O . LEU A 1 217 ? 30.846 30.500 10.351 1.00 67.25 217 LEU A O 1
ATOM 1759 N N . ASP A 1 218 ? 30.464 28.706 9.039 1.00 73.31 218 ASP A N 1
ATOM 1760 C CA . ASP A 1 218 ? 29.918 27.872 10.104 1.00 73.31 218 ASP A CA 1
ATOM 1761 C C . ASP A 1 218 ? 31.023 27.634 11.154 1.00 73.31 218 ASP A C 1
ATOM 1763 O O . ASP A 1 218 ? 32.097 27.130 10.811 1.00 73.31 218 ASP A O 1
ATOM 1767 N N . PRO A 1 219 ? 30.797 27.980 12.433 1.00 73.00 219 PRO A N 1
ATOM 1768 C CA . PRO A 1 219 ? 31.764 27.771 13.505 1.00 73.00 219 PRO A CA 1
ATOM 1769 C C . PRO A 1 219 ? 32.082 26.292 13.774 1.00 73.00 219 PRO A C 1
ATOM 1771 O O . PRO A 1 219 ? 32.924 26.015 14.614 1.00 73.00 219 PRO A O 1
ATOM 1774 N N . MET A 1 220 ? 31.441 25.335 13.100 1.00 77.69 220 MET A N 1
ATOM 1775 C CA . MET A 1 220 ? 31.819 23.917 13.115 1.00 77.69 220 MET A CA 1
ATOM 1776 C C . MET A 1 220 ? 32.534 23.451 11.836 1.00 77.69 220 MET A C 1
ATOM 1778 O O . MET A 1 220 ? 32.915 22.281 11.746 1.00 77.69 220 MET A O 1
ATOM 1782 N N . ASP A 1 221 ? 32.743 24.327 10.851 1.00 72.94 221 ASP A N 1
ATOM 1783 C CA . ASP A 1 221 ? 33.460 23.996 9.619 1.00 72.94 221 ASP A CA 1
ATOM 1784 C C . ASP A 1 221 ? 34.985 24.004 9.865 1.00 72.94 221 ASP A C 1
ATOM 1786 O O . ASP A 1 221 ? 35.530 25.004 10.347 1.00 72.94 221 ASP A O 1
ATOM 1790 N N . PRO A 1 222 ? 35.720 22.927 9.521 1.00 75.19 222 PRO A N 1
ATOM 1791 C CA . PRO A 1 222 ? 37.180 22.884 9.613 1.00 75.19 222 PRO A CA 1
ATOM 1792 C C . PRO A 1 222 ? 37.896 24.065 8.943 1.00 75.19 222 PRO A C 1
ATOM 1794 O O . PRO A 1 222 ? 38.965 24.467 9.408 1.00 75.19 222 PRO A O 1
ATOM 1797 N N . ALA A 1 223 ? 37.316 24.644 7.883 1.00 72.25 223 ALA A N 1
ATOM 1798 C CA . ALA A 1 223 ? 37.871 25.822 7.220 1.00 72.25 223 ALA A CA 1
ATOM 1799 C C . ALA A 1 223 ? 37.852 27.076 8.117 1.00 72.25 223 ALA A C 1
ATOM 1801 O O . ALA A 1 223 ? 38.749 27.913 8.010 1.00 72.25 223 ALA A O 1
ATOM 1802 N N . SER A 1 224 ? 36.894 27.177 9.049 1.00 72.12 224 SER A N 1
ATOM 1803 C CA . SER A 1 224 ? 36.785 28.284 10.011 1.00 72.12 224 SER A CA 1
ATOM 1804 C C . SER A 1 224 ? 37.921 28.308 11.040 1.00 72.12 224 SER A C 1
ATOM 1806 O O . SER A 1 224 ? 38.178 29.351 11.640 1.00 72.12 224 SER A O 1
ATOM 1808 N N . TYR A 1 225 ? 38.606 27.181 11.246 1.00 72.62 225 TYR A N 1
ATOM 1809 C CA . TYR A 1 225 ? 39.723 27.047 12.189 1.00 72.62 225 TYR A CA 1
ATOM 1810 C C . TYR A 1 225 ? 41.085 26.922 11.503 1.00 72.62 225 TYR A C 1
ATOM 1812 O O . TYR A 1 225 ? 42.096 26.699 12.169 1.00 72.62 225 TYR A O 1
ATOM 1820 N N . SER A 1 226 ? 41.122 27.030 10.176 1.00 71.75 226 SER A N 1
ATOM 1821 C CA . SER A 1 226 ? 42.350 26.894 9.400 1.00 71.75 226 SER A CA 1
ATOM 1822 C C . SER A 1 226 ? 42.921 28.263 9.015 1.00 71.75 226 SER A C 1
ATOM 1824 O O . SER A 1 226 ? 42.196 29.120 8.514 1.00 71.75 226 SER A O 1
ATOM 1826 N N . ASP A 1 227 ? 44.233 28.454 9.196 1.00 68.88 227 ASP A N 1
ATOM 1827 C CA . ASP A 1 227 ? 44.983 29.668 8.811 1.00 68.88 227 ASP A CA 1
ATOM 1828 C C . ASP A 1 227 ? 45.267 29.725 7.296 1.00 68.88 227 ASP A C 1
ATOM 1830 O O . ASP A 1 227 ? 46.373 30.023 6.838 1.00 68.88 227 ASP A O 1
ATOM 1834 N N . ILE A 1 228 ? 44.278 29.365 6.483 1.00 76.50 228 ILE A N 1
ATOM 1835 C CA . ILE A 1 228 ? 44.410 29.352 5.027 1.00 76.50 228 ILE A CA 1
ATOM 1836 C C . ILE A 1 228 ? 44.067 30.760 4.516 1.00 76.50 228 ILE A C 1
ATOM 1838 O O . ILE A 1 228 ? 42.994 31.275 4.845 1.00 76.50 228 ILE A O 1
ATOM 1842 N N . PRO A 1 229 ? 44.943 31.413 3.725 1.00 64.69 229 PRO A N 1
ATOM 1843 C CA . PRO A 1 229 ? 44.672 32.749 3.210 1.00 64.69 229 PRO A CA 1
ATOM 1844 C C . PRO A 1 229 ? 43.444 32.720 2.296 1.00 64.69 229 PRO A C 1
ATOM 1846 O O . PRO A 1 229 ? 43.377 31.938 1.345 1.00 64.69 229 PRO A O 1
ATOM 1849 N N . ARG A 1 230 ? 42.465 33.576 2.596 1.00 66.69 230 ARG A N 1
ATOM 1850 C CA . ARG A 1 230 ? 41.256 33.751 1.783 1.00 66.69 230 ARG A CA 1
ATOM 1851 C C . ARG A 1 230 ? 41.614 34.685 0.623 1.00 66.69 230 ARG A C 1
ATOM 1853 O O . ARG A 1 230 ? 42.228 35.720 0.855 1.00 66.69 230 ARG A O 1
ATOM 1860 N N . GLY A 1 231 ? 41.322 34.281 -0.613 1.00 62.62 231 GLY A N 1
ATOM 1861 C CA . GLY A 1 231 ? 41.521 35.138 -1.786 1.00 62.62 231 GLY A CA 1
ATOM 1862 C C . GLY A 1 231 ? 40.439 36.216 -1.848 1.00 62.62 231 GLY A C 1
ATOM 1863 O O . GLY A 1 231 ? 39.268 35.880 -1.673 1.00 62.62 231 GLY A O 1
ATOM 1864 N N . ASP A 1 232 ? 40.849 37.467 -2.069 1.00 41.03 232 ASP A N 1
ATOM 1865 C CA . ASP A 1 232 ? 39.967 38.625 -2.291 1.00 41.03 232 ASP A CA 1
ATOM 1866 C C . ASP A 1 232 ? 39.284 38.601 -3.673 1.00 41.03 232 ASP A C 1
ATOM 1868 O O . ASP A 1 232 ? 39.929 38.154 -4.656 1.00 41.03 232 ASP A O 1
#